Protein AF-A0A1Y6LPF3-F1 (afdb_monomer_lite)

Organism: NCBI:txid1276529

Structure (mmCIF, N/CA/C/O backbone):
data_AF-A0A1Y6LPF3-F1
#
_entry.id   AF-A0A1Y6LPF3-F1
#
loop_
_atom_site.group_PDB
_atom_site.id
_atom_site.type_symbol
_atom_site.label_atom_id
_atom_site.label_alt_id
_atom_site.label_comp_id
_atom_site.label_asym_id
_atom_site.label_entity_id
_atom_site.label_seq_id
_atom_site.pdbx_PDB_ins_code
_atom_site.Cartn_x
_atom_site.Cartn_y
_atom_site.Cartn_z
_atom_site.occupancy
_atom_site.B_iso_or_equiv
_atom_site.auth_seq_id
_atom_site.auth_comp_id
_atom_site.auth_asym_id
_atom_site.auth_atom_id
_atom_site.pdbx_PDB_model_num
ATOM 1 N N . MET A 1 1 ? 5.116 30.086 17.317 1.00 32.19 1 MET A N 1
ATOM 2 C CA . MET A 1 1 ? 4.075 30.090 16.264 1.00 32.19 1 MET A CA 1
ATOM 3 C C . MET A 1 1 ? 4.378 28.975 15.273 1.00 32.19 1 MET A C 1
ATOM 5 O O . MET A 1 1 ? 5.242 29.130 14.421 1.00 32.19 1 MET A O 1
ATOM 9 N N . THR A 1 2 ? 3.739 27.818 15.424 1.00 36.41 2 THR A N 1
ATOM 10 C CA . THR A 1 2 ? 3.868 26.682 14.504 1.00 36.41 2 THR A CA 1
ATOM 11 C C . THR A 1 2 ? 2.897 26.881 13.346 1.00 36.41 2 THR A C 1
ATOM 13 O O . THR A 1 2 ? 1.698 26.653 13.468 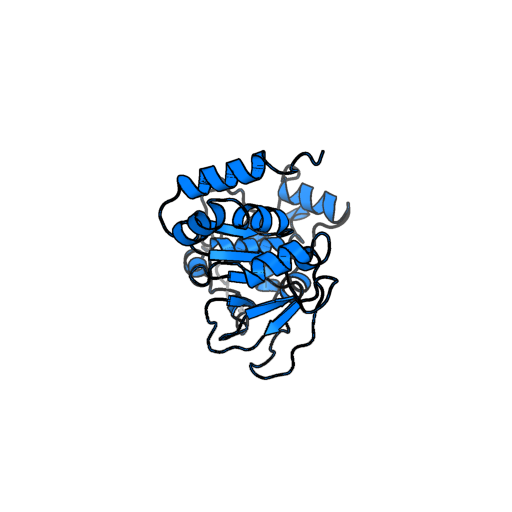1.00 36.41 2 THR A O 1
ATOM 16 N N . ARG A 1 3 ? 3.404 27.352 12.204 1.00 37.81 3 ARG A N 1
ATOM 17 C CA . ARG A 1 3 ? 2.659 27.312 10.941 1.00 37.81 3 ARG A CA 1
ATOM 18 C C . ARG A 1 3 ? 2.327 25.835 10.685 1.00 37.81 3 ARG A C 1
ATOM 20 O O . ARG A 1 3 ? 3.247 25.039 10.502 1.00 37.81 3 ARG A O 1
ATOM 27 N N . SER A 1 4 ? 1.047 25.460 10.770 1.00 41.44 4 SER A N 1
ATOM 28 C CA . SER A 1 4 ? 0.582 24.107 10.442 1.00 41.44 4 SER A CA 1
ATOM 29 C C . SER A 1 4 ? 1.139 23.741 9.068 1.00 41.44 4 SER A C 1
ATOM 31 O O . SER A 1 4 ? 0.906 24.459 8.097 1.00 41.44 4 SER A O 1
ATOM 33 N N . LYS A 1 5 ? 1.963 22.693 8.993 1.00 51.28 5 LYS A N 1
ATOM 34 C CA . LYS A 1 5 ? 2.766 22.395 7.799 1.00 51.28 5 LYS A CA 1
ATOM 35 C C . LYS A 1 5 ? 1.944 21.889 6.598 1.00 51.28 5 LYS A C 1
ATOM 37 O O . LYS A 1 5 ? 2.539 21.668 5.554 1.00 51.28 5 LYS A O 1
ATOM 42 N N . HIS A 1 6 ? 0.619 21.707 6.697 1.00 61.75 6 HIS A N 1
ATOM 43 C CA . HIS A 1 6 ? -0.133 20.972 5.660 1.00 61.75 6 HIS A CA 1
ATOM 44 C C . HIS A 1 6 ? -1.580 21.450 5.348 1.00 61.75 6 HIS A C 1
ATOM 46 O O . HIS A 1 6 ? -2.423 20.607 5.041 1.00 61.75 6 HIS A O 1
ATOM 52 N N . PRO A 1 7 ? -1.933 22.756 5.363 1.00 67.50 7 PRO A N 1
ATOM 53 C CA . PRO A 1 7 ? -3.311 23.195 5.091 1.00 67.50 7 PRO A CA 1
ATOM 54 C C . PRO A 1 7 ? -3.807 22.835 3.680 1.00 67.50 7 PRO A C 1
ATOM 56 O O . PRO A 1 7 ? -4.978 22.516 3.517 1.00 67.50 7 PRO A O 1
ATOM 59 N N . ILE A 1 8 ? -2.918 22.825 2.679 1.00 80.38 8 ILE A N 1
ATOM 60 C CA . ILE A 1 8 ? -3.261 22.497 1.282 1.00 80.38 8 ILE A CA 1
ATOM 61 C C . ILE A 1 8 ? -3.557 21.000 1.106 1.00 80.38 8 ILE A C 1
ATOM 63 O O . ILE A 1 8 ? -4.425 20.612 0.333 1.00 80.38 8 ILE A O 1
ATOM 67 N N . LEU A 1 9 ? -2.843 20.135 1.828 1.00 82.56 9 LEU A N 1
ATOM 68 C CA . LEU A 1 9 ? -3.030 18.688 1.706 1.00 82.56 9 LEU A CA 1
ATOM 69 C C . LEU A 1 9 ? -4.289 18.229 2.438 1.00 82.56 9 LEU A C 1
ATOM 71 O O . LEU A 1 9 ? -5.039 17.411 1.910 1.00 82.56 9 LEU A O 1
ATOM 75 N N . LEU A 1 10 ? -4.566 18.805 3.609 1.00 87.38 10 LEU A N 1
ATOM 76 C CA . LEU A 1 10 ? -5.828 18.571 4.307 1.00 87.38 10 LEU A CA 1
ATOM 77 C C . LEU A 1 10 ? -7.020 19.077 3.492 1.00 87.38 10 LEU A C 1
ATOM 79 O O . LEU A 1 10 ? -8.018 18.368 3.389 1.00 87.38 10 LEU A O 1
ATOM 83 N N . SER A 1 11 ? -6.919 20.256 2.866 1.00 88.75 11 SER A N 1
ATOM 84 C CA . SER A 1 11 ? -8.001 20.753 2.014 1.00 88.75 11 SER A CA 1
ATOM 85 C C . SER A 1 11 ? -8.230 19.858 0.795 1.00 88.75 11 SER A C 1
ATOM 87 O O . SER A 1 11 ? -9.384 19.610 0.446 1.00 88.75 11 SER A O 1
ATOM 89 N N . LEU A 1 12 ? -7.168 19.313 0.190 1.00 93.44 12 LEU A N 1
ATOM 90 C CA . LEU A 1 12 ? -7.283 18.368 -0.920 1.00 93.44 12 LEU A CA 1
ATOM 91 C C . LEU A 1 12 ? -7.996 17.075 -0.503 1.00 93.44 12 LEU A C 1
ATOM 93 O O . LEU A 1 12 ? -8.973 16.698 -1.149 1.00 93.44 12 LEU A O 1
ATOM 97 N N . TYR A 1 13 ? -7.564 16.430 0.587 1.00 94.56 13 TYR A N 1
ATOM 98 C CA . TYR A 1 13 ? -8.232 15.228 1.099 1.00 94.56 13 TYR A CA 1
ATOM 99 C C . TYR A 1 13 ? -9.703 15.497 1.413 1.00 94.56 13 TYR A C 1
ATOM 101 O O . TYR A 1 13 ? -10.566 14.755 0.950 1.00 94.56 13 TYR A O 1
ATOM 109 N N . SER A 1 14 ? -10.005 16.579 2.133 1.00 92.44 14 SER A N 1
ATOM 110 C CA . SER A 1 14 ? -11.385 16.939 2.465 1.00 92.44 14 SER A CA 1
ATOM 111 C C . SER A 1 14 ? -12.234 17.178 1.219 1.00 92.44 14 SER A C 1
ATOM 113 O O . SER A 1 14 ? -13.370 16.713 1.169 1.00 92.44 14 SER A O 1
ATOM 115 N N . THR A 1 15 ? -11.692 17.846 0.197 1.00 95.06 15 THR A N 1
ATOM 116 C CA . THR A 1 15 ? -12.406 18.107 -1.065 1.00 95.06 15 THR A CA 1
ATOM 117 C C . THR A 1 15 ? -12.722 16.805 -1.797 1.00 95.06 15 THR A C 1
ATOM 119 O O . THR A 1 15 ? -13.878 16.563 -2.143 1.00 95.06 15 THR A O 1
ATOM 122 N N . LEU A 1 16 ? -11.718 15.944 -1.989 1.00 96.50 16 LEU A N 1
ATOM 123 C CA . LEU A 1 16 ? -11.878 14.678 -2.707 1.00 96.50 16 LEU A CA 1
ATOM 124 C C . LEU A 1 16 ? -12.822 13.720 -1.975 1.00 96.50 16 LEU A C 1
ATOM 126 O O . LEU A 1 16 ? -13.706 13.142 -2.599 1.00 96.50 16 LEU A O 1
ATOM 130 N N . LEU A 1 17 ? -12.673 13.582 -0.654 1.00 97.38 17 LEU A N 1
ATOM 131 C CA . LEU A 1 17 ? -13.536 12.714 0.148 1.00 97.38 17 LEU A CA 1
ATOM 132 C C . LEU A 1 17 ? -14.979 13.228 0.149 1.00 97.38 17 LEU A C 1
ATOM 134 O O . LEU A 1 17 ? -15.904 12.451 -0.059 1.00 97.38 17 LEU A O 1
ATOM 138 N N . THR A 1 18 ? -15.190 14.535 0.323 1.00 96.62 18 THR A N 1
ATOM 139 C CA . THR A 1 18 ? -16.545 15.113 0.341 1.00 96.62 18 THR A CA 1
ATOM 140 C C . THR A 1 18 ? -17.283 14.868 -0.976 1.00 96.62 18 THR A C 1
ATOM 142 O O . THR A 1 18 ? -18.460 14.514 -0.951 1.00 96.62 18 THR A O 1
ATOM 145 N N . ALA A 1 19 ? -16.589 15.017 -2.109 1.00 97.31 19 ALA A N 1
ATOM 146 C CA . ALA A 1 19 ? -17.162 14.846 -3.442 1.00 97.31 19 ALA A CA 1
ATOM 147 C C . ALA A 1 19 ? -17.377 13.379 -3.854 1.00 97.31 19 ALA A C 1
ATOM 149 O O . ALA A 1 19 ? -18.109 13.119 -4.805 1.00 97.31 19 ALA A O 1
ATOM 150 N N . ALA A 1 20 ? -16.730 12.427 -3.182 1.00 97.88 20 ALA A N 1
ATOM 151 C CA . ALA A 1 20 ? -16.797 11.024 -3.558 1.00 97.88 20 ALA A CA 1
ATOM 152 C C . ALA A 1 20 ? -18.115 10.357 -3.152 1.00 97.88 20 ALA A C 1
ATOM 154 O O . ALA A 1 20 ? -18.739 10.710 -2.146 1.00 97.88 20 ALA A O 1
ATOM 155 N N . GLU A 1 21 ? -18.492 9.320 -3.892 1.00 98.38 21 GLU A N 1
ATOM 156 C CA . GLU A 1 21 ? -19.575 8.423 -3.495 1.00 98.38 21 GLU A CA 1
ATOM 157 C C . GLU A 1 21 ? -19.192 7.623 -2.237 1.00 98.38 21 GLU A C 1
ATOM 159 O O . GLU A 1 21 ? -17.995 7.416 -1.979 1.00 98.38 21 GLU A O 1
ATOM 164 N N . PRO A 1 22 ? -20.170 7.162 -1.436 1.00 98.25 22 PRO A N 1
ATOM 165 C CA . PRO A 1 22 ? -19.895 6.338 -0.265 1.00 98.25 22 PRO A CA 1
ATOM 166 C C . PRO A 1 22 ? -19.029 5.121 -0.606 1.00 98.25 22 PRO A C 1
ATOM 168 O O . PRO A 1 22 ? -19.283 4.430 -1.589 1.00 98.25 22 PRO A O 1
ATOM 171 N N . GLN A 1 23 ? -18.007 4.871 0.217 1.00 97.44 23 GLN A N 1
ATOM 172 C CA . GLN A 1 23 ? -17.111 3.711 0.117 1.00 97.44 23 GLN A CA 1
ATOM 173 C C . GLN A 1 23 ? -16.547 3.462 -1.297 1.00 97.44 23 GLN A C 1
ATOM 175 O O . GLN A 1 23 ? -16.404 2.317 -1.722 1.00 97.44 23 GLN A O 1
ATOM 180 N N . SER A 1 24 ? -16.224 4.526 -2.037 1.00 97.88 24 SER A N 1
ATOM 181 C CA . SER A 1 24 ? -15.758 4.432 -3.429 1.00 97.88 24 SER A CA 1
ATOM 182 C C . SER A 1 24 ? -14.251 4.642 -3.592 1.00 97.88 24 SER A C 1
ATOM 184 O O . SER A 1 24 ? -13.654 4.145 -4.548 1.00 97.88 24 SER A O 1
ATOM 186 N N . LEU A 1 25 ? -13.604 5.352 -2.663 1.00 98.12 25 LEU A N 1
ATOM 187 C CA . LEU A 1 25 ? -12.202 5.735 -2.811 1.00 98.12 25 LEU A CA 1
ATOM 188 C C . LEU A 1 25 ? -11.252 4.682 -2.248 1.00 98.12 25 LEU A C 1
ATOM 190 O O . LEU A 1 25 ? -11.338 4.304 -1.084 1.00 98.12 25 LEU A O 1
ATOM 194 N N . THR A 1 26 ? -10.279 4.264 -3.053 1.00 98.38 26 THR A N 1
ATOM 195 C CA . THR A 1 26 ? -9.104 3.537 -2.558 1.00 98.38 26 THR A CA 1
ATOM 196 C C . THR A 1 26 ? -7.984 4.532 -2.293 1.00 98.38 26 THR A C 1
ATOM 198 O O . THR A 1 26 ? -7.580 5.260 -3.198 1.00 98.38 26 THR A O 1
ATOM 201 N N . ILE A 1 27 ? -7.460 4.546 -1.068 1.00 98.56 27 ILE A N 1
ATOM 202 C CA . ILE A 1 27 ? -6.251 5.306 -0.735 1.00 98.56 27 ILE A CA 1
ATOM 203 C C . ILE A 1 27 ? -5.057 4.364 -0.859 1.00 98.56 27 ILE A C 1
ATOM 205 O O . ILE A 1 27 ? -5.049 3.300 -0.246 1.00 98.56 27 ILE A O 1
ATOM 209 N N . ILE A 1 28 ? -4.047 4.758 -1.634 1.00 98.75 28 ILE A N 1
ATOM 210 C CA . ILE A 1 28 ? -2.786 4.024 -1.775 1.00 98.75 28 ILE A CA 1
ATOM 211 C C . ILE A 1 28 ? -1.674 4.913 -1.213 1.00 98.75 28 ILE A C 1
ATOM 213 O O . ILE A 1 28 ? -1.368 5.957 -1.785 1.00 98.75 28 ILE A O 1
ATOM 217 N N . SER A 1 29 ? -1.094 4.522 -0.080 1.00 98.19 29 SER A N 1
ATOM 218 C CA . SER A 1 29 ? 0.021 5.225 0.555 1.00 98.19 29 SER A CA 1
ATOM 219 C C . SER A 1 29 ? 1.324 4.494 0.267 1.00 98.19 29 SER A C 1
ATOM 221 O O . SER A 1 29 ? 1.535 3.392 0.761 1.00 98.19 29 SER A O 1
ATOM 223 N N . ILE A 1 30 ? 2.201 5.128 -0.506 1.00 98.38 30 ILE A N 1
ATOM 224 C CA . ILE A 1 30 ? 3.545 4.632 -0.851 1.00 98.38 30 ILE A CA 1
ATOM 225 C C . ILE A 1 30 ? 4.652 5.433 -0.144 1.00 98.38 30 ILE A C 1
ATOM 227 O O . ILE A 1 30 ? 5.750 5.617 -0.647 1.00 98.38 30 ILE A O 1
ATOM 231 N N . GLY A 1 31 ? 4.324 6.009 1.009 1.00 96.69 31 GLY A N 1
ATOM 232 C CA . GLY A 1 31 ? 5.208 6.885 1.767 1.00 96.69 31 GLY A CA 1
ATOM 233 C C . GLY A 1 31 ? 4.737 7.041 3.208 1.00 96.69 31 GLY A C 1
ATOM 234 O O . GLY A 1 31 ? 3.809 6.356 3.651 1.00 96.69 31 GLY A O 1
ATOM 235 N N . PHE A 1 32 ? 5.345 7.985 3.927 1.00 97.56 32 PHE A N 1
ATOM 236 C CA . PHE A 1 32 ? 5.018 8.264 5.326 1.00 97.56 32 PHE A CA 1
ATOM 237 C C . PHE A 1 32 ? 3.533 8.580 5.544 1.00 97.56 32 PHE A C 1
ATOM 239 O O . PHE A 1 32 ? 2.905 9.342 4.804 1.00 97.56 32 PHE A O 1
ATOM 246 N N . LEU A 1 33 ? 2.989 8.071 6.649 1.00 97.06 33 LEU A N 1
ATOM 247 C CA . LEU A 1 33 ? 1.571 8.189 6.993 1.00 97.06 33 LEU A CA 1
ATOM 248 C C . LEU A 1 33 ? 1.189 9.520 7.668 1.00 97.06 33 LEU A C 1
ATOM 250 O O . LEU A 1 33 ? 0.042 9.698 8.079 1.00 97.06 33 LEU A O 1
ATOM 254 N N . THR A 1 34 ? 2.109 10.487 7.757 1.00 95.38 34 THR A N 1
ATOM 255 C CA . THR A 1 34 ? 1.903 11.782 8.434 1.00 95.38 34 THR A CA 1
ATOM 256 C C . THR A 1 34 ? 0.689 12.545 7.903 1.00 95.38 34 THR A C 1
ATOM 258 O O . THR A 1 34 ? -0.080 13.102 8.686 1.00 95.38 34 THR A O 1
ATOM 261 N N . ASN A 1 35 ? 0.463 12.533 6.586 1.00 94.31 35 ASN A N 1
ATOM 262 C CA . ASN A 1 35 ? -0.685 13.219 5.986 1.00 94.31 35 ASN A CA 1
ATOM 263 C C . ASN A 1 35 ? -2.016 12.551 6.351 1.00 94.31 35 ASN A C 1
ATOM 265 O O . ASN A 1 35 ? -2.985 13.247 6.650 1.00 94.31 35 ASN A O 1
ATOM 269 N N . LEU A 1 36 ? -2.063 11.216 6.371 1.00 96.50 36 LEU A N 1
ATOM 270 C CA . LEU A 1 36 ? -3.263 10.487 6.777 1.00 96.50 36 LEU A CA 1
ATOM 271 C C . LEU A 1 36 ? -3.524 10.648 8.279 1.00 96.50 36 LEU A C 1
ATOM 273 O O . LEU A 1 36 ? -4.675 10.794 8.683 1.00 96.50 36 LEU A O 1
ATOM 277 N N . ALA A 1 37 ? -2.479 10.682 9.111 1.00 96.38 37 ALA A N 1
ATOM 278 C CA . ALA A 1 37 ? -2.625 10.921 10.545 1.00 96.38 37 ALA A CA 1
ATOM 279 C C . ALA A 1 37 ? -3.172 12.331 10.821 1.00 96.38 37 ALA A C 1
ATOM 281 O O . ALA A 1 37 ? -4.077 12.502 11.642 1.00 96.38 37 ALA A O 1
ATOM 282 N N . ALA A 1 38 ? -2.679 13.336 10.089 1.00 94.62 38 ALA A N 1
ATOM 283 C CA . ALA A 1 38 ? -3.207 14.695 10.148 1.00 94.62 38 ALA A CA 1
ATOM 284 C C . ALA A 1 38 ? -4.664 14.769 9.662 1.00 94.62 38 ALA A C 1
ATOM 286 O O . ALA A 1 38 ? -5.466 15.470 10.277 1.00 94.62 38 ALA A O 1
ATOM 287 N N . LEU A 1 39 ? -5.019 14.028 8.603 1.00 95.44 39 LEU A N 1
ATOM 288 C CA . LEU A 1 39 ? -6.396 13.917 8.124 1.00 95.44 39 LEU A CA 1
ATOM 289 C C . LEU A 1 39 ? -7.301 13.335 9.208 1.00 95.44 39 LEU A C 1
ATOM 291 O O . LEU A 1 39 ? -8.272 13.989 9.571 1.00 95.44 39 LEU A O 1
ATOM 295 N N . LEU A 1 40 ? -6.978 12.167 9.770 1.00 95.44 40 LEU A N 1
ATOM 296 C CA . LEU A 1 40 ? -7.796 11.548 10.821 1.00 95.44 40 LEU A CA 1
ATOM 297 C C . LEU A 1 40 ? -7.947 12.434 12.062 1.00 95.44 40 LEU A C 1
ATOM 299 O O . LEU A 1 40 ? -8.982 12.388 12.715 1.00 95.44 40 LEU A O 1
ATOM 303 N N . SER A 1 41 ? -6.936 13.250 12.369 1.00 92.75 41 SER A N 1
ATOM 304 C CA . SER A 1 41 ? -6.967 14.186 13.501 1.00 92.75 41 SER A CA 1
ATOM 305 C C . SER A 1 41 ? -7.766 15.465 13.217 1.00 92.75 41 SER A C 1
ATOM 307 O O . SER A 1 41 ? -7.955 16.283 14.116 1.00 92.75 41 SER A O 1
ATOM 309 N N . SER A 1 42 ? -8.197 15.686 11.972 1.00 93.00 42 SER A N 1
ATOM 310 C CA . SER A 1 42 ? -9.009 16.848 11.606 1.00 93.00 42 SER A CA 1
ATOM 311 C C . SER A 1 42 ? -10.480 16.653 12.008 1.00 93.00 42 SER A C 1
ATOM 313 O O . SER A 1 42 ? -10.941 15.512 12.057 1.00 93.00 42 SER A O 1
ATOM 315 N N . PRO A 1 43 ? -11.249 17.736 12.252 1.00 93.06 43 PRO A N 1
ATOM 316 C CA . PRO A 1 43 ? -12.605 17.642 12.805 1.00 93.06 43 PRO A CA 1
ATOM 317 C C . PRO A 1 43 ? -13.576 16.713 12.062 1.00 93.06 43 PRO A C 1
ATOM 319 O O . PRO A 1 43 ? -14.417 16.100 12.704 1.00 93.06 43 PRO A O 1
ATOM 322 N N . SER A 1 44 ? -13.470 16.598 10.734 1.00 93.62 44 SER A N 1
ATOM 323 C CA . SER A 1 44 ? -14.333 15.736 9.909 1.00 93.62 44 SER A CA 1
ATOM 324 C C . SER A 1 44 ? -13.603 14.540 9.297 1.00 93.62 44 SER A C 1
ATOM 326 O O . SER A 1 44 ? -14.209 13.749 8.575 1.00 93.62 44 SER A O 1
ATOM 328 N N . GLY A 1 45 ? -12.297 14.401 9.530 1.00 95.56 45 GLY A N 1
ATOM 329 C CA . GLY A 1 45 ? -11.476 13.446 8.792 1.00 95.56 45 GLY A CA 1
ATOM 330 C C . GLY A 1 45 ? -11.844 11.995 9.066 1.00 95.56 45 GLY A C 1
ATOM 331 O O . GLY A 1 45 ? -11.914 11.205 8.128 1.00 95.56 45 GLY A O 1
ATOM 332 N N . LEU A 1 46 ? -12.131 11.652 10.325 1.00 96.81 46 LEU A N 1
ATOM 333 C CA . LEU A 1 46 ? -12.557 10.301 10.691 1.00 96.81 46 LEU A CA 1
ATOM 334 C C . LEU A 1 46 ? -13.883 9.922 10.015 1.00 96.81 46 LEU A C 1
ATOM 336 O O . LEU A 1 46 ? -13.986 8.838 9.439 1.00 96.81 46 LEU A O 1
ATOM 340 N N . ASP A 1 47 ? -14.866 10.823 10.027 1.00 97.75 47 ASP A N 1
ATOM 341 C CA . ASP A 1 47 ? -16.184 10.597 9.423 1.00 97.75 47 ASP A CA 1
ATOM 342 C C . ASP A 1 47 ? -16.095 10.498 7.897 1.00 97.75 47 ASP A C 1
ATOM 344 O O . ASP A 1 47 ? -16.706 9.619 7.280 1.00 97.75 47 ASP A O 1
ATOM 348 N N . LEU A 1 48 ? -15.285 11.359 7.275 1.00 98.00 48 LEU A N 1
ATOM 349 C CA . LEU A 1 48 ? -15.026 11.320 5.838 1.00 98.00 48 LEU A CA 1
ATOM 350 C C . LEU A 1 48 ? -14.330 10.019 5.431 1.00 98.00 48 LEU A C 1
ATOM 352 O O . LEU A 1 48 ? -14.772 9.371 4.488 1.00 98.00 48 LEU A O 1
ATOM 356 N N . VAL A 1 49 ? -13.287 9.593 6.148 1.00 98.38 49 VAL A N 1
ATOM 357 C CA . VAL A 1 49 ? -12.619 8.313 5.863 1.00 98.38 49 VAL A CA 1
ATOM 358 C C . VAL A 1 49 ? -13.601 7.156 6.023 1.00 98.38 49 VAL A C 1
ATOM 360 O O . VAL A 1 49 ? -13.733 6.343 5.112 1.00 98.38 49 VAL A O 1
ATOM 363 N N . THR A 1 50 ? -14.344 7.120 7.129 1.00 98.44 50 THR A N 1
ATOM 364 C CA . THR A 1 50 ? -15.310 6.051 7.426 1.00 98.44 50 THR A CA 1
ATOM 365 C C . THR A 1 50 ? -16.396 5.929 6.357 1.00 98.44 50 THR A C 1
ATOM 367 O O . THR A 1 50 ? -16.788 4.819 6.006 1.00 98.44 50 THR A O 1
ATOM 370 N N . SER A 1 51 ? -16.893 7.055 5.838 1.00 98.19 51 SER A N 1
ATOM 371 C CA . SER A 1 51 ? -18.013 7.066 4.889 1.00 98.19 51 SER A CA 1
ATOM 372 C C . SER A 1 51 ? -17.593 6.947 3.424 1.00 98.19 51 SER A C 1
ATOM 374 O O . SER A 1 51 ? -18.373 6.447 2.615 1.00 98.19 51 SER A O 1
ATOM 376 N N . LYS A 1 52 ? -16.390 7.396 3.051 1.00 98.62 52 LYS A N 1
ATOM 377 C CA . LYS A 1 52 ? -15.991 7.573 1.641 1.00 98.62 52 LYS A CA 1
ATOM 378 C C . LYS A 1 52 ? -14.917 6.600 1.175 1.00 98.62 52 LYS A C 1
ATOM 380 O O . LYS A 1 52 ? -14.832 6.323 -0.022 1.00 98.62 52 LYS A O 1
ATOM 385 N N . VAL A 1 53 ? -14.099 6.078 2.087 1.00 98.69 53 VAL A N 1
ATOM 386 C CA . VAL A 1 53 ? -12.967 5.216 1.736 1.00 98.69 53 VAL A CA 1
ATOM 387 C C . VAL A 1 53 ? -13.410 3.758 1.706 1.00 98.69 53 VAL A C 1
ATOM 389 O O . VAL A 1 53 ? -13.942 3.230 2.676 1.00 98.69 53 VAL A O 1
ATOM 392 N N . ALA A 1 54 ? -13.168 3.107 0.572 1.00 98.44 54 ALA A N 1
ATOM 393 C CA . ALA A 1 54 ? -13.398 1.686 0.357 1.00 98.44 54 ALA A CA 1
ATOM 394 C C . ALA A 1 54 ? -12.333 0.831 1.053 1.00 98.44 54 ALA A C 1
ATOM 396 O O . ALA A 1 54 ? -12.649 -0.178 1.675 1.00 98.44 54 ALA A O 1
ATOM 397 N N . LYS A 1 55 ? -11.059 1.220 0.916 1.00 98.62 55 LYS A N 1
ATOM 398 C CA . LYS A 1 55 ? -9.902 0.533 1.503 1.00 98.62 55 LYS A CA 1
ATOM 399 C C . LYS A 1 55 ? -8.676 1.445 1.542 1.00 98.62 55 LYS A C 1
ATOM 401 O O . LYS A 1 55 ? -8.541 2.359 0.721 1.00 98.62 55 LYS A O 1
ATOM 406 N N . LEU A 1 56 ? -7.764 1.145 2.458 1.00 98.88 56 LEU A N 1
ATOM 407 C CA . LEU A 1 56 ? -6.416 1.700 2.500 1.00 98.88 56 LEU A CA 1
ATOM 408 C C . LEU A 1 56 ? -5.409 0.619 2.096 1.00 98.88 56 LEU A C 1
ATOM 410 O O . LEU A 1 56 ? -5.449 -0.497 2.605 1.00 98.88 56 LEU A O 1
ATOM 414 N N . VAL A 1 57 ? -4.487 0.957 1.206 1.00 98.88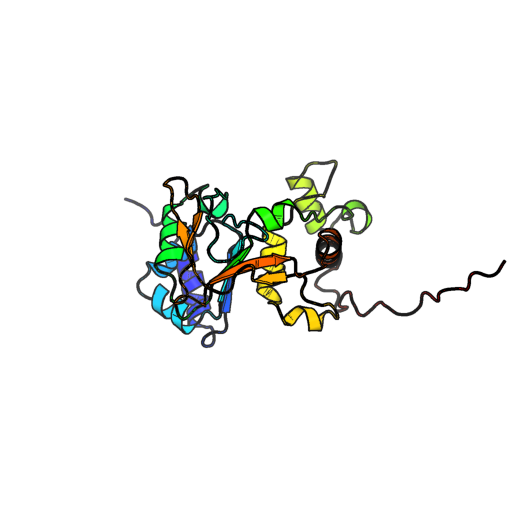 57 VAL A N 1
ATOM 415 C CA . VAL A 1 57 ? -3.359 0.105 0.826 1.00 98.88 57 VAL A CA 1
ATOM 416 C C . VAL A 1 57 ? -2.069 0.838 1.165 1.00 98.88 57 VAL A C 1
ATOM 418 O O . VAL A 1 57 ? -1.908 1.994 0.783 1.00 98.88 57 VAL A O 1
ATOM 421 N N . VAL A 1 58 ? -1.169 0.197 1.904 1.00 98.88 58 VAL A N 1
ATOM 422 C CA . VAL A 1 58 ? 0.042 0.831 2.440 1.00 98.88 58 VAL A CA 1
ATOM 423 C C . VAL A 1 58 ? 1.273 0.050 2.011 1.00 98.88 58 VAL A C 1
ATOM 425 O O . VAL A 1 58 ? 1.370 -1.135 2.313 1.00 98.88 58 VAL A O 1
ATOM 428 N N . MET A 1 59 ? 2.232 0.714 1.369 1.00 98.75 59 MET A N 1
ATOM 429 C CA . MET A 1 59 ? 3.600 0.214 1.304 1.00 98.75 59 MET A CA 1
ATOM 430 C C . MET A 1 59 ? 4.227 0.469 2.668 1.00 98.75 59 MET A C 1
ATOM 432 O O . MET A 1 59 ? 4.433 1.625 3.053 1.00 98.75 59 MET A O 1
ATOM 436 N N . GLY A 1 60 ? 4.480 -0.595 3.420 1.00 98.25 60 GLY A N 1
ATOM 437 C CA . GLY A 1 60 ? 5.188 -0.475 4.679 1.00 98.25 60 GLY A CA 1
ATOM 438 C C . GLY A 1 60 ? 4.955 -1.603 5.668 1.00 98.25 60 GLY A C 1
ATOM 439 O O . GLY A 1 60 ? 4.070 -2.457 5.527 1.00 98.25 60 GLY A O 1
ATOM 440 N N . GLY A 1 61 ? 5.781 -1.561 6.706 1.00 98.25 61 GLY A N 1
ATOM 441 C CA . GLY A 1 61 ? 5.920 -2.627 7.686 1.00 98.25 61 GLY A CA 1
ATOM 442 C C . GLY A 1 61 ? 6.746 -3.808 7.171 1.00 98.25 61 GLY A C 1
ATOM 443 O O . GLY A 1 61 ? 7.084 -3.914 5.992 1.00 98.25 61 GLY A O 1
ATOM 444 N N . ARG A 1 62 ? 7.091 -4.698 8.094 1.00 98.06 62 ARG A N 1
ATOM 445 C CA . ARG A 1 62 ? 7.763 -5.972 7.853 1.00 98.06 62 ARG A CA 1
ATOM 446 C C . ARG A 1 62 ? 6.856 -7.105 8.275 1.00 98.06 62 ARG A C 1
ATOM 448 O O . ARG A 1 62 ? 6.390 -7.097 9.419 1.00 98.06 62 ARG A O 1
ATOM 455 N N . TYR A 1 63 ? 6.670 -8.069 7.386 1.00 97.38 63 TYR A N 1
ATOM 456 C CA . TYR A 1 63 ? 5.976 -9.323 7.652 1.00 97.38 63 TYR A CA 1
ATOM 457 C C . TYR A 1 63 ? 6.878 -10.514 7.379 1.00 97.38 63 TYR A C 1
ATOM 459 O O . TYR A 1 63 ? 7.899 -10.399 6.712 1.00 97.38 63 TYR A O 1
ATOM 467 N N . GLN A 1 64 ? 6.577 -11.638 8.023 1.00 93.94 64 GLN A N 1
ATOM 468 C CA . GLN A 1 64 ? 7.405 -12.837 7.967 1.00 93.94 64 GLN A CA 1
ATOM 469 C C . GLN A 1 64 ? 6.797 -13.802 6.945 1.00 93.94 64 GLN A C 1
ATOM 471 O O . GLN A 1 64 ? 5.776 -14.419 7.262 1.00 93.94 64 GLN A O 1
ATOM 476 N N . PRO A 1 65 ? 7.379 -13.941 5.736 1.00 87.38 65 PRO A N 1
ATOM 477 C CA . PRO A 1 65 ? 6.792 -14.768 4.692 1.00 87.38 65 PRO A CA 1
ATOM 478 C C . PRO A 1 65 ? 6.645 -16.214 5.154 1.00 87.38 65 PRO A C 1
ATOM 480 O O . PRO A 1 65 ? 7.598 -16.814 5.655 1.00 87.38 65 PRO A O 1
ATOM 483 N N . GLY A 1 66 ? 5.453 -16.781 4.981 1.00 84.81 66 GLY A N 1
ATOM 484 C CA . GLY A 1 66 ? 5.185 -18.176 5.335 1.00 84.81 66 GLY A CA 1
ATOM 485 C C . GLY A 1 66 ? 5.095 -18.457 6.838 1.00 84.81 66 GLY A C 1
ATOM 486 O O . GLY A 1 66 ? 4.971 -19.627 7.217 1.00 84.81 66 GLY A O 1
ATOM 487 N N . ARG A 1 67 ? 5.118 -17.425 7.696 1.00 92.19 67 ARG A N 1
ATOM 488 C CA . ARG A 1 67 ? 4.776 -17.562 9.118 1.00 92.19 67 ARG A CA 1
ATOM 489 C C . ARG A 1 67 ? 3.379 -18.168 9.242 1.00 92.19 67 ARG A C 1
ATOM 491 O O . ARG A 1 67 ? 2.444 -17.723 8.575 1.00 92.19 67 ARG A O 1
ATOM 498 N N . LYS A 1 68 ? 3.199 -19.142 10.137 1.00 89.38 68 LYS A N 1
ATOM 499 C CA . LYS A 1 68 ? 1.867 -19.665 10.447 1.00 89.38 68 LYS A CA 1
ATOM 500 C C . LYS A 1 68 ? 1.236 -18.854 11.569 1.00 89.38 68 LYS A C 1
ATOM 502 O O . LYS A 1 68 ? 1.893 -18.398 12.500 1.00 89.38 68 LYS A O 1
ATOM 507 N N . GLN A 1 69 ? -0.076 -18.683 11.478 1.00 89.56 69 GLN A N 1
ATOM 508 C CA . GLN A 1 69 ? -0.864 -18.067 12.537 1.00 89.56 69 GLN A CA 1
ATOM 509 C C . GLN A 1 69 ? -0.633 -18.822 13.863 1.00 89.56 69 GLN A C 1
ATOM 511 O O . GLN A 1 69 ? -0.725 -20.049 13.897 1.00 89.56 69 GLN A O 1
ATOM 516 N N . GLY A 1 70 ? -0.330 -18.099 14.939 1.00 87.12 70 GLY A N 1
ATOM 517 C CA . GLY A 1 70 ? 0.059 -18.635 16.245 1.00 87.12 70 GLY A CA 1
ATOM 518 C C . GLY A 1 70 ? 1.571 -18.732 16.482 1.00 87.12 70 GLY A C 1
ATOM 519 O O . GLY A 1 70 ? 1.979 -18.800 17.641 1.00 87.12 70 GLY A O 1
ATOM 520 N N . ASP A 1 71 ? 2.405 -18.687 15.437 1.00 92.06 71 ASP A N 1
ATOM 521 C CA . ASP A 1 71 ? 3.865 -18.692 15.600 1.00 92.06 71 ASP A CA 1
ATOM 522 C C . ASP A 1 71 ? 4.345 -17.375 16.238 1.00 92.06 71 ASP A C 1
ATOM 524 O O . ASP A 1 71 ? 3.724 -16.329 16.034 1.00 92.06 71 ASP A O 1
ATOM 528 N N . PRO A 1 72 ? 5.463 -17.351 16.980 1.00 89.81 72 PRO A N 1
ATOM 529 C CA . PRO A 1 72 ? 6.062 -16.096 17.426 1.00 89.81 72 PRO A CA 1
ATOM 530 C C . PRO A 1 72 ? 6.294 -15.132 16.256 1.00 89.81 72 PRO A C 1
ATOM 532 O O . PRO A 1 72 ? 6.597 -15.557 15.142 1.00 89.81 72 PRO A O 1
ATOM 535 N N . TYR A 1 73 ? 6.129 -13.834 16.506 1.00 93.88 73 TYR A N 1
ATOM 536 C CA . TYR A 1 73 ? 6.380 -12.798 15.510 1.00 93.88 73 TYR A CA 1
ATOM 537 C C . TYR A 1 73 ? 7.572 -11.951 15.940 1.00 93.88 73 TYR A C 1
ATOM 539 O O . TYR A 1 73 ? 7.547 -11.354 17.017 1.00 93.88 73 TYR A O 1
ATOM 547 N N . GLU A 1 74 ? 8.583 -11.849 15.081 1.00 94.31 74 GLU A N 1
ATOM 548 C CA . GLU A 1 74 ? 9.741 -10.992 15.334 1.00 94.31 74 GLU A CA 1
ATOM 549 C C . GLU A 1 74 ? 9.471 -9.580 14.806 1.00 94.31 74 GLU A C 1
ATOM 551 O O . GLU A 1 74 ? 9.121 -9.426 13.630 1.00 94.31 74 GLU A O 1
ATOM 556 N N . PRO A 1 75 ? 9.634 -8.537 15.637 1.00 96.31 75 PRO A N 1
ATOM 557 C CA . PRO A 1 75 ? 9.480 -7.162 15.191 1.00 96.31 75 PRO A CA 1
ATOM 558 C C . PRO A 1 75 ? 10.444 -6.813 14.056 1.00 96.31 75 PRO A C 1
ATOM 560 O O . PRO A 1 75 ? 11.635 -7.117 14.121 1.00 96.31 75 PRO A O 1
ATOM 563 N N . GLY A 1 76 ? 9.955 -6.093 13.049 1.00 97.38 76 GLY A N 1
ATOM 564 C CA . GLY A 1 76 ? 10.767 -5.649 11.920 1.00 97.38 76 GLY A CA 1
ATOM 565 C C . GLY A 1 76 ? 10.648 -4.151 11.676 1.00 97.38 76 GLY A C 1
ATOM 566 O O . GLY A 1 76 ? 9.598 -3.554 11.896 1.00 97.38 76 GLY A O 1
ATOM 567 N N . TRP A 1 77 ? 11.744 -3.536 11.235 1.00 97.94 77 TRP A N 1
ATOM 568 C CA . TRP A 1 77 ? 11.785 -2.114 10.897 1.00 97.94 77 TRP A CA 1
ATOM 569 C C . TRP A 1 77 ? 11.624 -1.894 9.388 1.00 97.94 77 TRP A C 1
ATOM 571 O O . TRP A 1 77 ? 12.222 -2.603 8.575 1.00 97.94 77 TRP A O 1
ATOM 581 N N . GLU A 1 78 ? 10.837 -0.889 9.011 1.00 98.25 78 GLU A N 1
ATOM 582 C CA . GLU A 1 78 ? 10.614 -0.476 7.624 1.00 98.25 78 GLU A CA 1
ATOM 583 C C . GLU A 1 78 ? 10.617 1.062 7.530 1.00 98.25 78 GLU A C 1
ATOM 585 O O . GLU A 1 78 ? 10.235 1.761 8.475 1.00 98.25 78 GLU A O 1
ATOM 590 N N . PHE A 1 79 ? 11.106 1.588 6.405 1.00 98.12 79 PHE A N 1
ATOM 591 C CA . PHE A 1 79 ? 11.402 3.005 6.213 1.00 98.12 79 PHE A CA 1
ATOM 592 C C . PHE A 1 79 ? 10.162 3.906 6.285 1.00 98.12 79 PHE A C 1
ATOM 594 O O . PHE A 1 79 ? 10.185 4.887 7.025 1.00 98.12 79 PHE A O 1
ATOM 601 N N . ASN A 1 80 ? 9.068 3.588 5.593 1.00 98.38 80 ASN A N 1
ATOM 602 C CA . ASN A 1 80 ? 7.833 4.377 5.640 1.00 98.38 80 ASN A CA 1
ATOM 603 C C . ASN A 1 80 ? 7.177 4.358 7.027 1.00 98.38 80 ASN A C 1
ATOM 605 O O . ASN A 1 80 ? 6.499 5.317 7.406 1.00 98.38 80 ASN A O 1
ATOM 609 N N . PHE A 1 81 ? 7.400 3.300 7.804 1.00 98.38 81 PHE A N 1
ATOM 610 C CA . PHE A 1 81 ? 6.872 3.173 9.158 1.00 98.38 81 PHE A CA 1
ATOM 611 C C . PHE A 1 81 ? 7.694 3.925 10.204 1.00 98.38 81 PHE A C 1
ATOM 613 O O . PHE A 1 81 ? 7.105 4.550 11.087 1.00 98.38 81 PHE A O 1
ATOM 620 N N . GLY A 1 82 ? 9.024 3.867 10.122 1.00 96.62 82 GLY A N 1
ATOM 621 C CA . GLY A 1 82 ? 9.921 4.351 11.175 1.00 96.62 82 GLY A CA 1
ATOM 622 C C . GLY A 1 82 ? 10.881 5.475 10.788 1.00 96.62 82 GLY A C 1
ATOM 623 O O . GLY A 1 82 ? 11.476 6.088 11.669 1.00 96.62 82 GLY A O 1
ATOM 624 N N . GLY A 1 83 ? 11.052 5.760 9.497 1.00 95.19 83 GLY A N 1
ATOM 625 C CA . GLY A 1 83 ? 12.115 6.629 8.982 1.00 95.19 83 GLY A CA 1
ATOM 626 C C . GLY A 1 83 ? 11.932 8.122 9.256 1.00 95.19 83 GLY A C 1
ATOM 627 O O . GLY A 1 83 ? 12.926 8.835 9.369 1.00 95.19 83 GLY A O 1
ATOM 628 N N . GLN A 1 84 ? 10.690 8.601 9.384 1.00 92.50 84 GLN A N 1
ATOM 629 C CA . GLN A 1 84 ? 10.408 10.021 9.635 1.00 92.50 84 GLN A CA 1
ATOM 630 C C . GLN A 1 84 ? 9.530 10.255 10.868 1.00 92.50 84 GLN A C 1
ATOM 632 O O . GLN A 1 84 ? 9.896 11.045 11.735 1.00 92.50 84 GLN A O 1
ATOM 637 N N . ASP A 1 85 ? 8.360 9.617 10.937 1.00 92.19 85 ASP A N 1
ATOM 638 C CA . ASP A 1 85 ? 7.371 9.861 11.993 1.00 92.19 85 ASP A CA 1
ATOM 639 C C . ASP A 1 85 ? 6.652 8.559 12.369 1.00 92.19 85 ASP A C 1
ATOM 641 O O . ASP A 1 85 ? 5.552 8.261 11.895 1.00 92.19 85 ASP A O 1
ATOM 645 N N . SER A 1 86 ? 7.287 7.771 13.240 1.00 95.81 86 SER A N 1
ATOM 646 C CA . SER A 1 86 ? 6.716 6.518 13.747 1.00 95.81 86 SER A CA 1
ATOM 647 C C . SER A 1 86 ? 5.427 6.728 14.545 1.00 95.81 86 SER A C 1
ATOM 649 O O . SER A 1 86 ? 4.581 5.832 14.607 1.00 95.81 86 SER A O 1
ATOM 651 N N . ASN A 1 87 ? 5.218 7.923 15.107 1.00 96.44 87 ASN A N 1
ATOM 652 C CA . ASN A 1 87 ? 4.004 8.251 15.843 1.00 96.44 87 ASN A CA 1
ATOM 653 C C . ASN A 1 87 ? 2.800 8.452 14.909 1.00 96.44 87 ASN A C 1
ATOM 655 O O . ASN A 1 87 ? 1.684 8.048 15.254 1.00 96.44 87 ASN A O 1
ATOM 659 N N . ALA A 1 88 ? 3.001 9.014 13.713 1.00 96.75 88 ALA A N 1
ATOM 660 C CA . ALA A 1 88 ? 1.963 9.051 12.684 1.00 96.75 88 ALA A CA 1
ATOM 661 C C . ALA A 1 88 ? 1.532 7.637 12.273 1.00 96.75 88 ALA A C 1
ATOM 663 O O . ALA A 1 88 ? 0.335 7.351 12.231 1.00 96.75 88 ALA A O 1
ATOM 664 N N . THR A 1 89 ? 2.491 6.734 12.056 1.00 97.94 89 THR A N 1
ATOM 665 C CA . THR A 1 89 ? 2.219 5.321 11.753 1.00 97.94 89 THR A CA 1
ATOM 666 C C . THR A 1 89 ? 1.430 4.654 12.878 1.00 97.94 89 THR A C 1
ATOM 668 O O . THR A 1 89 ? 0.363 4.093 12.635 1.00 97.94 89 THR A O 1
ATOM 671 N N . ALA A 1 90 ? 1.884 4.786 14.129 1.00 97.75 90 ALA A N 1
ATOM 672 C CA . ALA A 1 90 ? 1.177 4.247 15.291 1.00 97.75 90 ALA A CA 1
ATOM 673 C C . ALA A 1 90 ? -0.246 4.818 15.430 1.00 97.75 90 ALA A C 1
ATOM 675 O O . ALA A 1 90 ? -1.168 4.108 15.831 1.00 97.75 90 ALA A O 1
ATOM 676 N N . THR A 1 91 ? -0.439 6.092 15.081 1.00 97.06 91 THR A N 1
ATOM 677 C CA . THR A 1 91 ? -1.756 6.740 15.079 1.00 97.06 91 THR A CA 1
ATOM 678 C C . THR A 1 91 ? -2.670 6.135 14.023 1.00 97.06 91 THR A C 1
ATOM 680 O O . THR A 1 91 ? -3.803 5.796 14.353 1.00 97.06 91 THR A O 1
ATOM 683 N N . ILE A 1 92 ? -2.194 5.927 12.792 1.00 98.12 92 ILE A N 1
ATOM 684 C CA . ILE A 1 92 ? -2.988 5.254 11.757 1.00 98.12 92 ILE A CA 1
ATOM 685 C C . ILE A 1 92 ? -3.365 3.842 12.190 1.00 98.12 92 ILE A C 1
ATOM 687 O O . ILE A 1 92 ? -4.549 3.527 12.216 1.00 98.12 92 ILE A O 1
ATOM 691 N N . LEU A 1 93 ? -2.403 3.012 12.598 1.00 97.50 93 LEU A N 1
ATOM 692 C CA . LEU A 1 93 ? -2.691 1.615 12.945 1.00 97.50 93 LEU A CA 1
ATOM 693 C C . LEU A 1 93 ? -3.684 1.479 14.110 1.00 97.50 93 LEU A C 1
ATOM 695 O O . LEU A 1 93 ? -4.491 0.553 14.128 1.00 97.50 93 LEU A O 1
ATOM 699 N N . ARG A 1 94 ? -3.658 2.419 15.063 1.00 95.88 94 ARG A N 1
ATOM 700 C CA . ARG A 1 94 ? -4.558 2.426 16.224 1.00 95.88 94 ARG A CA 1
ATOM 701 C C . ARG A 1 94 ? -5.932 3.030 15.933 1.00 95.88 94 ARG A C 1
ATOM 703 O O . ARG A 1 94 ? -6.919 2.570 16.501 1.00 95.88 94 ARG A O 1
ATOM 710 N N . SER A 1 95 ? -5.991 4.094 15.136 1.00 96.25 95 SER A N 1
ATOM 711 C CA . SER A 1 95 ? -7.180 4.949 15.010 1.00 96.25 95 SER A CA 1
ATOM 712 C C . SER A 1 95 ? -7.899 4.825 13.669 1.00 96.25 95 SER A C 1
ATOM 714 O O . SER A 1 95 ? -8.950 5.442 13.501 1.00 96.25 95 SER A O 1
ATOM 716 N N . TRP A 1 96 ? -7.377 4.044 12.720 1.00 98.00 96 TRP A N 1
ATOM 717 C CA . TRP A 1 96 ? -8.072 3.798 11.460 1.00 98.00 96 TRP A CA 1
ATOM 718 C C . TRP A 1 96 ? -9.444 3.136 11.701 1.00 98.00 96 TRP A C 1
ATOM 720 O O . TRP A 1 96 ? -9.534 2.203 12.510 1.00 98.00 96 TRP A O 1
ATOM 730 N N . PRO A 1 97 ? -10.522 3.580 11.021 1.00 97.62 97 PRO A N 1
ATOM 731 C CA . PRO A 1 97 ? -11.850 3.002 11.202 1.00 97.62 97 PRO A CA 1
ATOM 732 C C . PRO A 1 97 ? -11.870 1.497 10.937 1.00 97.62 97 PRO A C 1
ATOM 734 O O . PRO A 1 97 ? -11.456 1.037 9.876 1.00 97.62 97 PRO A O 1
ATOM 737 N N . ARG A 1 98 ? -12.427 0.717 11.870 1.00 95.94 98 ARG A N 1
ATOM 738 C CA . ARG A 1 98 ? -12.525 -0.748 11.725 1.00 95.94 98 ARG A CA 1
ATOM 739 C C . ARG A 1 98 ? -13.399 -1.195 10.550 1.00 95.94 98 ARG A C 1
ATOM 741 O O . ARG A 1 98 ? -13.235 -2.308 10.066 1.00 95.94 98 ARG A O 1
ATOM 748 N N . SER A 1 99 ? -14.321 -0.349 10.096 1.00 97.44 99 SER A N 1
ATOM 749 C CA . SER A 1 99 ? -15.154 -0.614 8.918 1.00 97.44 99 SER A CA 1
ATOM 750 C C . SER A 1 99 ? -14.406 -0.447 7.593 1.00 97.44 99 SER A C 1
ATOM 752 O O . SER A 1 99 ? -14.906 -0.904 6.569 1.00 97.44 99 SER A O 1
ATOM 754 N N . VAL A 1 100 ? -13.230 0.191 7.596 1.00 98.56 100 VAL A N 1
ATOM 755 C CA . VAL A 1 100 ? -12.424 0.420 6.394 1.00 98.56 100 VAL A CA 1
ATOM 756 C C . VAL A 1 100 ? -11.219 -0.528 6.427 1.00 98.56 100 VAL A C 1
ATOM 758 O O . VAL A 1 100 ? -10.355 -0.386 7.296 1.00 98.56 100 VAL A O 1
ATOM 761 N N . PRO A 1 101 ? -11.131 -1.511 5.517 1.00 98.56 101 PRO A N 1
ATOM 762 C CA . PRO A 1 101 ? -10.040 -2.475 5.514 1.00 98.56 101 PRO A CA 1
ATOM 763 C C . PRO A 1 101 ? -8.691 -1.832 5.171 1.00 98.56 101 PRO A C 1
ATOM 765 O O . PRO A 1 101 ? -8.620 -0.862 4.407 1.00 98.56 101 PRO A O 1
ATOM 768 N N . ILE A 1 102 ? -7.619 -2.412 5.717 1.00 98.81 102 ILE A N 1
ATOM 769 C CA . ILE A 1 102 ? -6.233 -2.040 5.416 1.00 98.81 102 ILE A CA 1
ATOM 770 C C . ILE A 1 102 ? -5.507 -3.246 4.826 1.00 98.81 102 ILE A C 1
ATOM 772 O O . ILE A 1 102 ? -5.552 -4.344 5.380 1.00 98.81 102 ILE A O 1
ATOM 776 N N . THR A 1 103 ? -4.790 -3.039 3.729 1.00 98.88 103 THR A N 1
ATOM 777 C CA . THR A 1 103 ? -3.839 -4.022 3.213 1.00 98.88 103 THR A CA 1
ATOM 778 C C . THR A 1 103 ? -2.432 -3.444 3.197 1.00 98.88 103 THR A C 1
ATOM 780 O O . THR A 1 103 ? -2.213 -2.350 2.684 1.00 98.88 103 THR A O 1
ATOM 783 N N . PHE A 1 104 ? -1.472 -4.194 3.719 1.00 98.81 104 PHE A N 1
ATOM 784 C CA . PHE A 1 104 ? -0.066 -3.826 3.738 1.00 98.81 104 PHE A CA 1
ATOM 785 C C . PHE A 1 104 ? 0.719 -4.589 2.670 1.00 98.81 104 PHE A C 1
ATOM 787 O O . PHE A 1 104 ? 0.576 -5.800 2.520 1.00 98.81 104 PHE A O 1
ATOM 794 N N . SER A 1 105 ? 1.579 -3.881 1.954 1.00 98.62 105 SER A N 1
ATOM 795 C CA . SER A 1 105 ? 2.630 -4.444 1.115 1.00 98.62 105 SER A CA 1
ATOM 796 C C . SER A 1 105 ? 3.950 -4.249 1.853 1.00 98.62 105 SER A C 1
ATOM 798 O O . SER A 1 105 ? 4.450 -3.125 1.944 1.00 98.62 105 SER A O 1
ATOM 800 N N . GLY A 1 106 ? 4.457 -5.327 2.449 1.00 98.19 106 GLY A N 1
ATOM 801 C CA . GLY A 1 106 ? 5.627 -5.283 3.320 1.00 98.19 106 GLY A CA 1
ATOM 802 C C . GLY A 1 106 ? 6.943 -5.049 2.585 1.00 98.19 106 GLY A C 1
ATOM 803 O O . GLY A 1 106 ? 7.063 -5.248 1.371 1.00 98.19 106 GLY A O 1
ATOM 804 N N . GLY A 1 107 ? 7.955 -4.640 3.349 1.00 98.25 107 GLY A N 1
ATOM 805 C CA . GLY A 1 107 ? 9.318 -4.455 2.857 1.00 98.25 107 GLY A CA 1
ATOM 806 C C . GLY A 1 107 ? 9.897 -5.730 2.239 1.00 98.25 107 GLY A C 1
ATOM 807 O O . GLY A 1 107 ? 10.474 -5.686 1.157 1.00 98.25 107 GLY A O 1
ATOM 808 N N . GLU A 1 108 ? 9.677 -6.878 2.871 1.00 97.75 108 GLU A N 1
ATOM 809 C CA . GLU A 1 108 ? 10.162 -8.186 2.419 1.00 97.75 108 GLU A CA 1
ATOM 810 C C . GLU A 1 108 ? 9.604 -8.609 1.052 1.00 97.75 108 GLU A C 1
ATOM 812 O O . GLU A 1 108 ? 10.300 -9.260 0.271 1.00 97.75 108 GLU A O 1
ATOM 817 N N . LEU A 1 109 ? 8.366 -8.216 0.728 1.00 97.62 109 LEU A N 1
ATOM 818 C CA . LEU A 1 109 ? 7.752 -8.542 -0.557 1.00 97.62 109 LEU A CA 1
ATOM 819 C C . LEU A 1 109 ? 8.433 -7.761 -1.689 1.00 97.62 109 LEU A C 1
ATOM 821 O O . LEU A 1 109 ? 8.801 -8.335 -2.713 1.00 97.62 109 LEU A O 1
ATOM 825 N N . GLY A 1 110 ? 8.633 -6.455 -1.494 1.00 97.12 110 GLY A N 1
ATOM 826 C CA . GLY A 1 110 ? 9.250 -5.593 -2.503 1.00 97.12 110 GLY A CA 1
ATOM 827 C C . GLY A 1 110 ? 10.759 -5.781 -2.658 1.00 97.12 110 GLY A C 1
ATOM 828 O O . GLY A 1 110 ? 11.266 -5.587 -3.761 1.00 97.12 110 GLY A O 1
ATOM 829 N N . GLU A 1 111 ? 11.456 -6.226 -1.608 1.00 96.81 111 GLU A N 1
ATOM 830 C CA . GLU A 1 111 ? 12.910 -6.471 -1.605 1.00 96.81 111 GLU A CA 1
ATOM 831 C C . GLU A 1 111 ? 13.353 -7.544 -2.601 1.00 96.81 111 GLU A C 1
ATOM 833 O O . GLU A 1 111 ? 14.485 -7.530 -3.078 1.00 96.81 111 GLU A O 1
ATOM 838 N N . THR A 1 112 ? 12.474 -8.495 -2.907 1.00 95.31 112 THR A N 1
ATOM 839 C CA . THR A 1 112 ? 12.840 -9.681 -3.691 1.00 95.31 112 THR A CA 1
ATOM 840 C C . THR A 1 112 ? 12.383 -9.612 -5.149 1.00 95.31 112 THR A C 1
ATOM 842 O O . THR A 1 112 ? 12.782 -10.452 -5.963 1.00 95.31 112 THR A O 1
ATOM 845 N N . ILE A 1 113 ? 11.567 -8.616 -5.508 1.00 97.56 113 ILE A N 1
ATOM 846 C CA . ILE A 1 113 ? 10.996 -8.453 -6.847 1.00 97.56 113 ILE A CA 1
ATOM 847 C C . ILE A 1 113 ? 11.613 -7.220 -7.492 1.00 97.56 113 ILE A C 1
ATOM 849 O O . ILE A 1 113 ? 11.306 -6.082 -7.139 1.00 97.56 113 ILE A O 1
ATOM 853 N N . PHE A 1 114 ? 12.468 -7.452 -8.480 1.00 97.06 114 PHE A N 1
ATOM 854 C CA . PHE A 1 114 ? 13.141 -6.390 -9.218 1.00 97.06 114 PHE A CA 1
ATOM 855 C C . PHE A 1 114 ? 12.372 -6.062 -10.496 1.00 97.06 114 PHE A C 1
ATOM 857 O O . PHE A 1 114 ? 11.980 -6.977 -11.217 1.00 97.06 114 PHE A O 1
ATOM 864 N N . SER A 1 115 ? 12.201 -4.791 -10.826 1.00 95.81 115 SER A N 1
ATOM 865 C CA . SER A 1 115 ? 11.629 -4.329 -12.092 1.00 95.81 115 SER A CA 1
ATOM 866 C C . SER A 1 115 ? 12.525 -3.264 -12.733 1.00 95.81 115 SER A C 1
ATOM 868 O O . SER A 1 115 ? 13.499 -2.804 -12.134 1.00 95.81 115 SER A O 1
ATOM 870 N N . GLY A 1 116 ? 12.240 -2.926 -13.986 1.00 94.19 116 GLY A N 1
ATOM 871 C CA . GLY A 1 116 ? 12.945 -1.926 -14.776 1.00 94.19 116 GLY A CA 1
ATOM 872 C C . GLY A 1 116 ? 14.179 -2.422 -15.542 1.00 94.19 116 GLY A C 1
ATOM 873 O O . GLY A 1 116 ? 14.813 -1.616 -16.217 1.00 94.19 116 GLY A O 1
ATOM 874 N N . GLN A 1 117 ? 14.521 -3.716 -15.499 1.00 91.06 117 GLN A N 1
ATOM 875 C CA . GLN A 1 117 ? 15.756 -4.272 -16.088 1.00 91.06 117 GLN A CA 1
ATOM 876 C C . GLN A 1 117 ? 15.950 -3.899 -17.561 1.00 91.06 117 GLN A C 1
ATOM 878 O O . GLN A 1 117 ? 17.046 -3.510 -17.964 1.00 91.06 117 GLN A O 1
ATOM 883 N N . ASP A 1 118 ? 14.874 -3.979 -18.340 1.00 89.56 118 ASP A N 1
ATOM 884 C CA . ASP A 1 118 ? 14.937 -3.866 -19.794 1.00 89.56 118 ASP A CA 1
ATOM 885 C C . ASP A 1 118 ? 14.581 -2.467 -20.309 1.00 89.56 118 ASP A C 1
ATOM 887 O O . ASP A 1 118 ? 14.687 -2.215 -21.503 1.00 89.56 118 ASP A O 1
ATOM 891 N N . LEU A 1 119 ? 14.253 -1.503 -19.434 1.00 92.12 119 LEU A N 1
ATOM 892 C CA . LEU A 1 119 ? 13.765 -0.178 -19.855 1.00 92.12 119 LEU A CA 1
ATOM 893 C C . LEU A 1 119 ? 14.696 0.528 -20.845 1.00 92.12 119 LEU A C 1
ATOM 895 O O . LEU A 1 119 ? 14.241 1.280 -21.705 1.00 92.12 119 LEU A O 1
ATOM 899 N N . ARG A 1 120 ? 16.005 0.284 -20.762 1.00 89.94 120 ARG A N 1
ATOM 900 C CA . ARG A 1 120 ? 16.990 0.858 -21.688 1.00 89.94 120 ARG A CA 1
ATOM 901 C C . ARG A 1 120 ? 16.864 0.362 -23.121 1.00 89.94 120 ARG A C 1
ATOM 903 O O . ARG A 1 120 ? 17.212 1.109 -24.036 1.00 89.94 120 ARG A O 1
ATOM 910 N N . THR A 1 121 ? 16.433 -0.881 -23.297 1.00 90.44 121 THR A N 1
ATOM 911 C CA . THR A 1 121 ? 16.323 -1.560 -24.591 1.00 90.44 121 THR A CA 1
ATOM 912 C C . THR A 1 121 ? 14.882 -1.605 -25.090 1.00 90.44 121 THR A C 1
ATOM 914 O O . THR A 1 121 ? 14.674 -1.610 -26.300 1.00 90.44 121 THR A O 1
ATOM 917 N N . THR A 1 122 ? 13.895 -1.596 -24.191 1.00 90.50 122 THR A N 1
ATOM 918 C CA . THR A 1 122 ? 12.472 -1.747 -24.526 1.00 90.50 122 THR A CA 1
ATOM 919 C C . THR A 1 122 ? 11.696 -0.435 -24.573 1.00 90.50 122 THR A C 1
ATOM 921 O O . THR A 1 122 ? 10.575 -0.431 -25.077 1.00 90.50 122 THR A O 1
ATOM 924 N N . THR A 1 123 ? 12.271 0.688 -24.122 1.00 90.06 123 THR A N 1
ATOM 925 C CA . THR A 1 123 ? 11.596 1.999 -24.162 1.00 90.06 123 THR A CA 1
ATOM 926 C C . THR A 1 123 ? 12.384 3.070 -24.924 1.00 90.06 123 THR A C 1
ATOM 928 O O . THR A 1 123 ? 13.623 3.045 -24.923 1.00 90.06 123 THR A O 1
ATOM 931 N N . PRO A 1 124 ? 11.689 4.044 -25.555 1.00 89.44 124 PRO A N 1
ATOM 932 C CA . PRO A 1 124 ? 12.327 5.208 -26.165 1.00 89.44 124 PRO A CA 1
ATOM 933 C C . PRO A 1 124 ? 13.186 5.986 -25.165 1.00 89.44 124 PRO A C 1
ATOM 935 O O . PRO A 1 124 ? 12.950 5.951 -23.955 1.00 89.44 124 PRO A O 1
ATOM 938 N N . PHE A 1 125 ? 14.167 6.733 -25.669 1.00 88.00 125 PHE A N 1
ATOM 939 C CA . PHE A 1 125 ? 15.039 7.563 -24.834 1.00 88.00 125 PHE A CA 1
ATOM 940 C C . PHE A 1 125 ? 14.254 8.635 -24.053 1.00 88.00 125 PHE A C 1
ATOM 942 O O . PHE A 1 125 ? 14.622 8.993 -22.939 1.00 88.00 125 PHE A O 1
ATOM 949 N N . GLU A 1 126 ? 13.132 9.088 -24.606 1.00 90.25 126 GLU A N 1
ATOM 950 C CA . GLU A 1 126 ? 12.224 10.091 -24.050 1.00 90.25 126 GLU A CA 1
ATOM 951 C C . GLU A 1 126 ? 11.290 9.530 -22.964 1.00 90.25 126 GLU A C 1
ATOM 953 O O . GLU A 1 126 ? 10.511 10.279 -22.373 1.00 90.25 126 GLU A O 1
ATOM 958 N N . SER A 1 127 ? 11.337 8.222 -22.685 1.00 89.94 127 SER A N 1
ATOM 959 C CA . SER A 1 127 ? 10.504 7.606 -21.653 1.00 89.94 127 SER A CA 1
ATOM 960 C C . SER A 1 127 ? 10.805 8.200 -20.276 1.00 89.94 127 SER A C 1
ATOM 962 O O . SER A 1 127 ? 11.889 8.021 -19.714 1.00 89.94 127 SER A O 1
ATOM 964 N N . HIS A 1 128 ? 9.807 8.859 -19.681 1.00 90.94 128 HIS A N 1
ATOM 965 C CA . HIS A 1 128 ? 9.914 9.397 -18.324 1.00 90.94 128 HIS A CA 1
ATOM 966 C C . HIS A 1 128 ? 10.120 8.297 -17.277 1.00 90.94 128 HIS A C 1
ATOM 968 O O . HIS A 1 128 ? 10.799 8.525 -16.277 1.00 90.94 128 HIS A O 1
ATOM 974 N N . VAL A 1 129 ? 9.572 7.099 -17.514 1.00 92.56 129 VAL A N 1
ATOM 975 C CA . VAL A 1 129 ? 9.759 5.951 -16.619 1.00 92.56 129 VAL A CA 1
ATOM 976 C C . VAL A 1 129 ? 11.213 5.498 -16.656 1.00 92.56 129 VAL A C 1
ATOM 978 O O . VAL A 1 129 ? 11.848 5.393 -15.609 1.00 92.56 129 VAL A O 1
ATOM 981 N N . ARG A 1 130 ? 11.786 5.326 -17.854 1.00 92.06 130 ARG A N 1
ATOM 982 C CA . ARG A 1 130 ? 13.213 5.022 -18.011 1.00 92.06 130 ARG A CA 1
ATOM 983 C C . ARG A 1 130 ? 14.079 6.076 -17.333 1.00 92.06 130 ARG A C 1
ATOM 985 O O . ARG A 1 130 ? 14.941 5.717 -16.535 1.00 92.06 130 ARG A O 1
ATOM 992 N N . ALA A 1 131 ? 13.829 7.355 -17.615 1.00 92.62 131 ALA A N 1
ATOM 993 C CA . ALA A 1 131 ? 14.593 8.448 -17.030 1.00 92.62 131 ALA A CA 1
ATOM 994 C C . ALA A 1 131 ? 14.548 8.398 -15.494 1.00 92.62 131 ALA A C 1
ATOM 996 O O . ALA A 1 131 ? 15.596 8.457 -14.856 1.00 92.62 131 ALA A O 1
ATOM 997 N N . ALA A 1 132 ? 13.367 8.225 -14.892 1.00 93.31 132 ALA A N 1
ATOM 998 C CA . ALA A 1 132 ? 13.220 8.141 -13.439 1.00 93.31 132 ALA A CA 1
ATOM 999 C C . ALA A 1 132 ? 14.075 7.018 -12.822 1.00 93.31 132 ALA A C 1
ATOM 1001 O O . ALA A 1 132 ? 14.770 7.253 -11.832 1.00 93.31 132 ALA A O 1
ATOM 1002 N N . TYR A 1 133 ? 14.084 5.828 -13.430 1.00 94.12 133 TYR A N 1
ATOM 1003 C CA . TYR A 1 133 ? 14.902 4.708 -12.956 1.00 94.12 133 TYR A CA 1
ATOM 1004 C C . TYR A 1 133 ? 16.406 4.950 -13.162 1.00 94.12 133 TYR A C 1
ATOM 1006 O O . TYR A 1 133 ? 17.186 4.673 -12.253 1.00 94.12 133 TYR A O 1
ATOM 1014 N N . GLU A 1 134 ? 16.830 5.522 -14.295 1.00 93.06 134 GLU A N 1
ATOM 1015 C CA . GLU A 1 134 ? 18.244 5.860 -14.539 1.00 93.06 134 GLU A CA 1
ATOM 1016 C C . GLU A 1 134 ? 18.772 6.913 -13.555 1.00 93.06 134 GLU A C 1
ATOM 1018 O O . GLU A 1 134 ? 19.914 6.817 -13.100 1.00 93.06 134 GLU A O 1
ATOM 1023 N N . TRP A 1 135 ? 17.951 7.909 -13.208 1.00 92.88 135 TRP A N 1
ATOM 1024 C CA . TRP A 1 135 ? 18.309 8.935 -12.227 1.00 92.88 135 TRP A CA 1
ATOM 1025 C C . TRP A 1 135 ? 18.383 8.385 -10.804 1.00 92.88 135 TRP A C 1
ATOM 1027 O O . TRP A 1 135 ? 19.261 8.798 -10.050 1.00 92.88 135 TRP A O 1
ATOM 1037 N N . TYR A 1 136 ? 17.486 7.465 -10.439 1.00 92.19 136 TYR A N 1
ATOM 1038 C CA . TYR A 1 136 ? 17.457 6.891 -9.095 1.00 92.19 136 TYR A CA 1
ATOM 1039 C C . TYR A 1 136 ? 18.564 5.851 -8.878 1.00 92.19 136 TYR A C 1
ATOM 1041 O O . TYR A 1 136 ? 19.279 5.907 -7.881 1.00 92.19 136 TYR A O 1
ATOM 1049 N N . VAL A 1 137 ? 18.705 4.889 -9.796 1.00 91.19 137 VAL A N 1
ATOM 1050 C CA . VAL A 1 137 ? 19.646 3.761 -9.658 1.00 91.19 137 VAL A CA 1
ATOM 1051 C C . VAL A 1 137 ? 21.071 4.172 -10.043 1.00 91.19 137 VAL A C 1
ATOM 1053 O O . VAL A 1 137 ? 22.042 3.678 -9.471 1.00 91.19 137 VAL A O 1
ATOM 1056 N N . GLY A 1 138 ? 21.208 5.089 -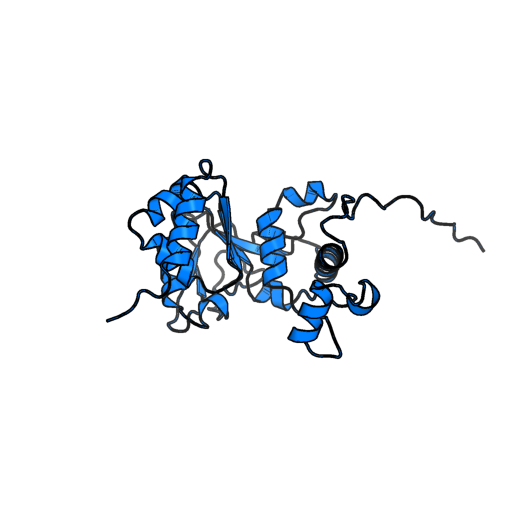11.001 1.00 79.00 138 GLY A N 1
ATOM 1057 C CA . GLY A 1 138 ? 22.481 5.538 -11.551 1.00 79.00 138 GLY A CA 1
ATOM 1058 C C . GLY A 1 138 ? 22.671 5.136 -13.016 1.00 79.00 138 GLY A C 1
ATOM 1059 O O . GLY A 1 138 ? 22.027 4.235 -13.548 1.00 79.00 138 GLY A O 1
ATOM 1060 N N . ARG A 1 139 ? 23.620 5.800 -13.690 1.00 66.88 139 ARG A N 1
ATOM 1061 C CA . ARG A 1 139 ? 23.765 5.820 -15.163 1.00 66.88 139 ARG A CA 1
ATOM 1062 C C . ARG A 1 139 ? 24.048 4.479 -15.858 1.00 66.88 139 ARG A C 1
ATOM 1064 O O . ARG A 1 139 ? 24.168 4.475 -17.083 1.00 66.88 139 ARG A O 1
ATOM 1071 N N . CYS A 1 140 ? 24.143 3.357 -15.155 1.00 78.88 140 CYS A N 1
ATOM 1072 C CA . CYS A 1 140 ? 24.439 2.053 -15.758 1.00 78.88 140 CYS A CA 1
ATOM 1073 C C . CYS A 1 140 ? 23.328 1.008 -15.582 1.00 78.88 140 CYS A C 1
ATOM 1075 O O . CYS A 1 140 ? 23.454 -0.074 -16.148 1.00 78.88 140 CYS A O 1
ATOM 1077 N N . SER A 1 141 ? 22.250 1.309 -14.853 1.00 88.44 141 SER A N 1
ATOM 1078 C CA . SER A 1 141 ? 21.182 0.345 -14.580 1.00 88.44 141 SER A CA 1
ATOM 1079 C C . SER A 1 141 ? 19.834 1.038 -14.417 1.00 88.44 141 SER A C 1
ATOM 1081 O O . SER A 1 141 ? 19.757 2.186 -13.994 1.00 88.44 141 SER A O 1
ATOM 1083 N N . THR A 1 142 ? 18.775 0.311 -14.744 1.00 92.50 142 THR A N 1
ATOM 1084 C CA . THR A 1 142 ? 17.382 0.671 -14.463 1.00 92.50 142 THR A CA 1
ATOM 1085 C C . THR A 1 142 ? 16.696 -0.386 -13.599 1.00 92.50 142 THR A C 1
ATOM 1087 O O . THR A 1 142 ? 15.492 -0.334 -13.408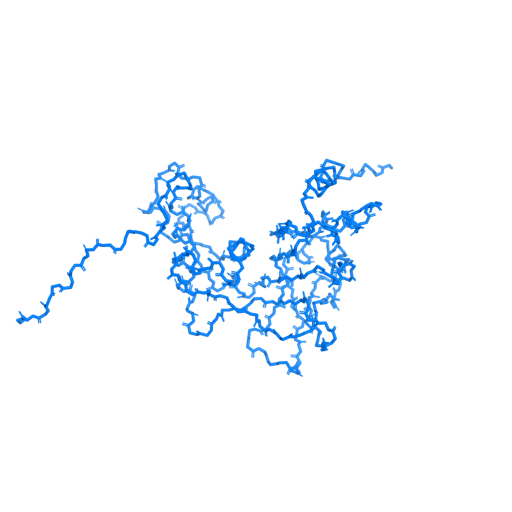 1.00 92.50 142 THR A O 1
ATOM 1090 N N . THR A 1 143 ? 17.442 -1.352 -13.062 1.00 94.94 143 THR A N 1
ATOM 1091 C CA . THR A 1 143 ? 16.903 -2.423 -12.219 1.00 94.94 143 THR A CA 1
ATOM 1092 C C . THR A 1 143 ? 16.761 -1.956 -10.776 1.00 94.94 143 THR A C 1
ATOM 1094 O O . THR A 1 143 ? 17.743 -1.505 -10.184 1.00 94.94 143 THR A O 1
ATOM 1097 N N . ARG A 1 144 ? 15.573 -2.116 -10.188 1.00 95.44 144 ARG A N 1
ATOM 1098 C CA . ARG A 1 144 ? 15.288 -1.741 -8.796 1.00 95.44 144 ARG A CA 1
ATOM 1099 C C . ARG A 1 144 ? 14.229 -2.649 -8.170 1.00 95.44 144 ARG A C 1
ATOM 1101 O O . ARG A 1 144 ? 13.343 -3.146 -8.857 1.00 95.44 144 ARG A O 1
ATOM 1108 N N . GLU A 1 145 ? 14.323 -2.848 -6.865 1.00 97.31 145 GLU A N 1
ATOM 1109 C CA . GLU A 1 145 ? 13.300 -3.447 -6.006 1.00 97.31 145 GLU A CA 1
ATOM 1110 C C . GLU A 1 145 ? 11.953 -2.713 -6.134 1.00 97.31 145 GLU A C 1
ATOM 1112 O O . GLU A 1 145 ? 11.899 -1.502 -6.358 1.00 97.31 145 GLU A O 1
ATOM 1117 N N . SER A 1 146 ? 10.845 -3.437 -5.983 1.00 97.56 146 SER A N 1
ATOM 1118 C CA . SER A 1 146 ? 9.528 -2.980 -6.454 1.00 97.56 146 SER A CA 1
ATOM 1119 C C . SER A 1 146 ? 8.514 -2.725 -5.335 1.00 97.56 146 SER A C 1
ATOM 1121 O O . SER A 1 146 ? 7.347 -3.062 -5.492 1.00 97.56 146 SER A O 1
ATOM 1123 N N . TRP A 1 147 ? 8.898 -2.111 -4.214 1.00 98.38 147 TRP A N 1
ATOM 1124 C CA . TRP A 1 147 ? 7.967 -1.867 -3.094 1.00 98.38 147 TRP A CA 1
ATOM 1125 C C . TRP A 1 147 ? 6.711 -1.069 -3.478 1.00 98.38 147 TRP A C 1
ATOM 1127 O O . TRP A 1 147 ? 5.587 -1.578 -3.396 1.00 98.38 147 TRP A O 1
ATOM 1137 N N . ASP A 1 148 ? 6.887 0.175 -3.923 1.00 98.50 148 ASP A N 1
ATOM 1138 C CA . ASP A 1 148 ? 5.770 1.058 -4.269 1.00 98.50 148 ASP A CA 1
ATOM 1139 C C . ASP A 1 148 ? 4.993 0.550 -5.491 1.00 98.50 148 ASP A C 1
ATOM 1141 O O . ASP A 1 148 ? 3.760 0.511 -5.429 1.00 98.50 148 ASP A O 1
ATOM 1145 N N . PRO A 1 149 ? 5.646 0.080 -6.577 1.00 98.00 149 PRO A N 1
ATOM 1146 C CA . PRO A 1 149 ? 4.922 -0.453 -7.724 1.00 98.00 149 PRO A CA 1
ATOM 1147 C C . PRO A 1 149 ? 4.038 -1.661 -7.405 1.00 98.00 149 PRO A C 1
ATOM 1149 O O . PRO A 1 149 ? 2.917 -1.726 -7.905 1.00 98.00 149 PRO A O 1
ATOM 1152 N N . LEU A 1 150 ? 4.480 -2.592 -6.549 1.00 98.38 150 LEU A N 1
ATOM 1153 C CA . LEU A 1 150 ? 3.643 -3.723 -6.120 1.00 98.38 150 LEU A CA 1
ATOM 1154 C C . LEU A 1 150 ? 2.427 -3.247 -5.324 1.00 98.38 150 LEU A C 1
ATOM 1156 O O . LEU A 1 150 ? 1.310 -3.724 -5.538 1.00 98.38 150 LEU A O 1
ATOM 1160 N N . THR A 1 151 ? 2.638 -2.258 -4.455 1.00 98.75 151 THR A N 1
ATOM 1161 C CA . THR A 1 151 ? 1.579 -1.637 -3.653 1.00 98.75 151 THR A CA 1
ATOM 1162 C C . THR A 1 151 ? 0.528 -0.981 -4.546 1.00 98.75 151 THR A C 1
ATOM 1164 O O . THR A 1 151 ? -0.670 -1.180 -4.341 1.00 98.75 151 THR A O 1
ATOM 1167 N N . VAL A 1 152 ? 0.956 -0.236 -5.570 1.00 98.50 152 VAL A N 1
ATOM 1168 C CA . VAL A 1 152 ? 0.058 0.398 -6.547 1.00 98.50 152 VAL A CA 1
ATOM 1169 C C . VAL A 1 152 ? -0.658 -0.651 -7.394 1.00 98.50 152 VAL A C 1
ATOM 1171 O O . VAL A 1 152 ? -1.874 -0.564 -7.562 1.00 98.50 152 VAL A O 1
ATOM 1174 N N . LEU A 1 153 ? 0.061 -1.668 -7.878 1.00 97.81 153 LEU A N 1
ATOM 1175 C CA . LEU A 1 153 ? -0.501 -2.746 -8.689 1.00 97.81 153 LEU A CA 1
ATOM 1176 C C . LEU A 1 153 ? -1.649 -3.454 -7.953 1.00 97.81 153 LEU A C 1
ATOM 1178 O O . LEU A 1 153 ? -2.748 -3.583 -8.498 1.00 97.81 153 LEU A O 1
ATOM 1182 N N . TYR A 1 154 ? -1.431 -3.846 -6.694 1.00 98.56 154 TYR A N 1
ATOM 1183 C CA . TYR A 1 154 ? -2.490 -4.403 -5.852 1.00 98.56 154 TYR A CA 1
ATOM 1184 C C . TYR A 1 154 ? -3.572 -3.367 -5.508 1.00 98.56 154 TYR A C 1
ATOM 1186 O O . TYR A 1 154 ? -4.760 -3.689 -5.508 1.00 98.56 154 TYR A O 1
ATOM 1194 N N . GLY A 1 155 ? -3.200 -2.118 -5.222 1.00 98.31 155 GLY A N 1
ATOM 1195 C CA . GLY A 1 155 ? -4.155 -1.064 -4.887 1.00 98.31 155 GLY A CA 1
ATOM 1196 C C . GLY A 1 155 ? -5.211 -0.866 -5.973 1.00 98.31 155 GLY A C 1
ATOM 1197 O O . GLY A 1 155 ? -6.405 -0.825 -5.660 1.00 98.31 155 GLY A O 1
ATOM 1198 N N . VAL A 1 156 ? -4.775 -0.851 -7.235 1.00 97.25 156 VAL A N 1
ATOM 1199 C CA . VAL A 1 156 ? -5.625 -0.674 -8.419 1.00 97.25 156 VAL A CA 1
ATOM 1200 C C . VAL A 1 156 ? -6.429 -1.932 -8.751 1.00 97.25 156 VAL A C 1
ATOM 1202 O O . VAL A 1 156 ? -7.633 -1.839 -8.981 1.00 97.25 156 VAL A O 1
ATOM 1205 N N . LEU A 1 157 ? -5.792 -3.105 -8.794 1.00 96.94 157 LEU A N 1
ATOM 1206 C CA . LEU A 1 157 ? -6.447 -4.323 -9.286 1.00 96.94 157 LEU A CA 1
ATOM 1207 C C . LEU A 1 157 ? -7.171 -5.106 -8.184 1.00 96.94 157 LEU A C 1
ATOM 1209 O O . LEU A 1 157 ? -8.142 -5.806 -8.461 1.00 96.94 157 LEU A O 1
ATOM 1213 N N . GLY A 1 158 ? -6.734 -4.993 -6.930 1.00 97.31 158 GLY A N 1
ATOM 1214 C CA . GLY A 1 158 ? -7.103 -5.944 -5.881 1.00 97.31 158 GLY A CA 1
ATOM 1215 C C . GLY A 1 158 ? -6.710 -7.376 -6.256 1.00 97.31 158 GLY A C 1
ATOM 1216 O O . GLY A 1 158 ? -5.963 -7.596 -7.205 1.00 97.31 158 GLY A O 1
ATOM 1217 N N . LEU A 1 159 ? -7.230 -8.366 -5.530 1.00 97.19 159 LEU A N 1
ATOM 1218 C CA . LEU A 1 159 ? -6.992 -9.775 -5.870 1.00 97.19 159 LEU A CA 1
ATOM 1219 C C . LEU A 1 159 ? -7.752 -10.188 -7.144 1.00 97.19 159 LEU A C 1
ATOM 1221 O O . LEU A 1 159 ? -7.216 -10.897 -7.990 1.00 97.19 159 LEU A O 1
ATOM 1225 N N . ASP A 1 160 ? -8.972 -9.689 -7.338 1.00 95.62 160 ASP A N 1
ATOM 1226 C CA . ASP A 1 160 ? -9.839 -10.164 -8.425 1.00 95.62 160 ASP A CA 1
ATOM 1227 C C . ASP A 1 160 ? -9.583 -9.472 -9.773 1.00 95.62 160 ASP A C 1
ATOM 1229 O O . ASP A 1 160 ? -9.863 -10.033 -10.837 1.00 95.62 160 ASP A O 1
ATOM 1233 N N . GLY A 1 161 ? -9.033 -8.253 -9.768 1.00 95.88 161 GLY A N 1
ATOM 1234 C CA . GLY A 1 161 ? -8.899 -7.433 -10.976 1.00 95.88 161 GLY A CA 1
ATOM 1235 C C . GLY A 1 161 ? -7.880 -7.951 -11.986 1.00 95.88 161 GLY A C 1
ATOM 1236 O O . GLY A 1 161 ? -7.985 -7.609 -13.163 1.00 95.88 161 GLY A O 1
ATOM 1237 N N . PHE A 1 162 ? -6.950 -8.817 -11.578 1.00 94.56 162 PHE A N 1
ATOM 1238 C CA . PHE A 1 162 ? -5.971 -9.438 -12.479 1.00 94.56 162 PHE A CA 1
ATOM 1239 C C . PHE A 1 162 ? -6.619 -10.286 -13.577 1.00 94.56 162 PHE A C 1
ATOM 1241 O O . PHE A 1 162 ? -6.096 -10.358 -14.689 1.00 94.56 162 PHE A O 1
ATOM 1248 N N . THR A 1 163 ? -7.807 -10.840 -13.320 1.00 93.62 163 THR A N 1
ATOM 1249 C CA . THR A 1 163 ? -8.575 -11.593 -14.324 1.00 93.62 163 THR A CA 1
ATOM 1250 C C . THR A 1 163 ? -8.908 -10.753 -15.560 1.00 93.62 163 THR A C 1
ATOM 1252 O O . THR A 1 163 ? -8.925 -11.279 -16.671 1.00 93.62 163 THR A O 1
ATOM 1255 N N . LYS A 1 164 ? -9.069 -9.429 -15.404 1.00 90.69 164 LYS A N 1
ATOM 1256 C CA . LYS A 1 164 ? -9.282 -8.484 -16.517 1.00 90.69 164 LYS A CA 1
ATOM 1257 C C . LYS A 1 164 ? -8.062 -8.361 -17.431 1.00 90.69 164 LYS A C 1
ATOM 1259 O O . LYS A 1 164 ? -8.194 -7.944 -18.576 1.00 90.69 164 LYS A O 1
ATOM 1264 N N . LEU A 1 165 ? -6.885 -8.725 -16.926 1.00 88.69 165 LEU A N 1
ATOM 1265 C CA . LEU A 1 165 ? -5.633 -8.786 -17.674 1.00 88.69 165 LEU A CA 1
ATOM 1266 C C . LEU A 1 165 ? -5.364 -10.189 -18.242 1.00 88.69 165 LEU A C 1
ATOM 1268 O O . LEU A 1 165 ? -4.323 -10.403 -18.855 1.00 88.69 165 LEU A O 1
ATOM 1272 N N . GLY A 1 166 ? -6.270 -11.150 -18.027 1.00 90.38 166 GLY A N 1
ATOM 1273 C CA . GLY A 1 166 ? -6.100 -12.538 -18.458 1.00 90.38 166 GLY A CA 1
ATOM 1274 C C . GLY A 1 166 ? -5.087 -13.333 -17.630 1.00 90.38 166 GLY A C 1
ATOM 1275 O O . GLY A 1 166 ? -4.666 -14.405 -18.057 1.00 90.38 166 GLY A O 1
ATOM 1276 N N . VAL A 1 167 ? -4.693 -12.834 -16.454 1.00 90.81 167 VAL A N 1
ATOM 1277 C CA . VAL A 1 167 ? -3.749 -13.510 -15.552 1.00 90.81 167 VAL A CA 1
ATOM 1278 C C . VAL A 1 167 ? -4.379 -13.749 -14.182 1.00 90.81 167 VAL A C 1
ATOM 1280 O O . VAL A 1 167 ? -5.339 -13.089 -13.786 1.00 90.81 167 VAL A O 1
ATOM 1283 N N . ARG A 1 168 ? -3.851 -14.726 -13.440 1.00 93.69 168 ARG A N 1
ATOM 1284 C CA . ARG A 1 168 ? -4.219 -14.921 -12.030 1.00 93.69 168 ARG A CA 1
ATOM 1285 C C . ARG A 1 168 ? -3.552 -13.849 -11.169 1.00 93.69 168 ARG A C 1
ATOM 1287 O O . ARG A 1 168 ? -2.504 -13.327 -11.547 1.00 93.69 168 ARG A O 1
ATOM 1294 N N . SER A 1 169 ? -4.145 -13.549 -10.013 1.00 96.75 169 SER A N 1
ATOM 1295 C CA . SER A 1 169 ? -3.511 -12.673 -9.024 1.00 96.75 169 SER A CA 1
ATOM 1296 C C . SER A 1 169 ? -2.130 -13.216 -8.651 1.00 96.75 169 SER A C 1
ATOM 1298 O O . SER A 1 169 ? -2.042 -14.379 -8.248 1.00 96.75 169 SER A O 1
ATOM 1300 N N . PRO A 1 170 ? -1.062 -12.403 -8.737 1.00 97.56 170 PRO A N 1
ATOM 1301 C CA . PRO A 1 170 ? 0.236 -12.774 -8.198 1.00 97.56 170 PRO A CA 1
ATOM 1302 C C . PRO A 1 170 ? 0.266 -12.692 -6.667 1.00 97.56 170 PRO A C 1
ATOM 1304 O O . PRO A 1 170 ? 1.233 -13.142 -6.063 1.00 97.56 170 PRO A O 1
ATOM 1307 N N . PHE A 1 171 ? -0.768 -12.121 -6.043 1.00 98.06 171 PHE A N 1
ATOM 1308 C CA . PHE A 1 171 ? -0.835 -11.869 -4.610 1.00 98.06 171 PHE A CA 1
ATOM 1309 C C . PHE A 1 171 ? -1.865 -12.752 -3.908 1.00 98.06 171 PHE A C 1
ATOM 1311 O O . PHE A 1 171 ? -2.906 -13.089 -4.480 1.00 98.06 171 PHE A O 1
ATOM 1318 N N . LYS A 1 172 ? -1.601 -13.030 -2.633 1.00 97.69 172 LYS A N 1
ATOM 1319 C CA . LYS A 1 172 ? -2.546 -13.551 -1.639 1.00 97.69 172 LYS A CA 1
ATOM 1320 C C . LYS A 1 172 ? -2.398 -12.769 -0.332 1.00 97.69 172 LYS A C 1
ATOM 1322 O O . LYS A 1 172 ? -1.415 -12.054 -0.150 1.00 97.69 172 LYS A O 1
ATOM 1327 N N . TYR A 1 173 ? -3.345 -12.927 0.588 1.00 97.75 173 TYR A N 1
ATOM 1328 C CA . TYR A 1 173 ? -3.125 -12.498 1.969 1.00 97.75 173 TYR A CA 1
ATOM 1329 C C . TYR A 1 173 ? -2.259 -13.519 2.705 1.00 97.75 173 TYR A C 1
ATOM 1331 O O . TYR A 1 173 ? -2.512 -14.721 2.610 1.00 97.75 173 TYR A O 1
ATOM 1339 N N . GLY A 1 174 ? -1.255 -13.040 3.442 1.00 96.38 174 GLY A N 1
ATOM 1340 C CA . GLY A 1 174 ? -0.396 -13.881 4.284 1.00 96.38 174 GLY A CA 1
ATOM 1341 C C . GLY A 1 174 ? -1.033 -14.276 5.618 1.00 96.38 174 GLY A C 1
ATOM 1342 O O . GLY A 1 174 ? -0.466 -15.053 6.378 1.00 96.38 174 GLY A O 1
ATOM 1343 N N . ASN A 1 175 ? -2.230 -13.765 5.910 1.00 96.56 175 ASN A N 1
ATOM 1344 C CA . ASN A 1 175 ? -2.935 -13.980 7.168 1.00 96.56 175 ASN A CA 1
ATOM 1345 C C . ASN A 1 175 ? -4.432 -14.195 6.979 1.00 96.56 175 ASN A C 1
ATOM 1347 O O . ASN A 1 175 ? -5.025 -13.781 5.981 1.00 96.56 175 ASN A O 1
ATOM 1351 N N . GLN A 1 176 ? -5.051 -14.769 8.009 1.00 95.94 176 GLN A N 1
ATOM 1352 C CA . GLN A 1 176 ? -6.506 -14.900 8.097 1.00 95.94 176 GLN A CA 1
ATOM 1353 C C . GLN A 1 176 ? -7.130 -13.802 8.966 1.00 95.94 176 GLN A C 1
ATOM 1355 O O . GLN A 1 176 ? -8.231 -13.337 8.681 1.00 95.94 176 GLN A O 1
ATOM 1360 N N . TRP A 1 177 ? -6.430 -13.390 10.024 1.00 97.31 177 TRP A N 1
ATOM 1361 C CA . TRP A 1 177 ? -6.900 -12.417 11.008 1.00 97.31 177 TRP A CA 1
ATOM 1362 C C . TRP A 1 177 ? -5.723 -11.786 11.764 1.00 97.31 177 TRP A C 1
ATOM 1364 O O . TRP A 1 177 ? -4.557 -12.148 11.568 1.00 97.31 177 TRP A O 1
ATOM 1374 N N . GLY A 1 178 ? -6.032 -10.814 12.613 1.00 97.31 178 GLY A N 1
ATOM 1375 C CA . GLY A 1 178 ? -5.084 -10.007 13.362 1.00 97.31 178 GLY A CA 1
ATOM 1376 C C . GLY A 1 178 ? -4.929 -8.600 12.804 1.00 97.31 178 GLY A C 1
ATOM 1377 O O . GLY A 1 178 ? -5.702 -8.146 11.958 1.00 97.31 178 GLY A O 1
ATOM 1378 N N . TYR A 1 179 ? -3.945 -7.887 13.333 1.00 98.25 179 TYR A N 1
ATOM 1379 C CA . TYR A 1 179 ? -3.685 -6.501 12.976 1.00 98.25 179 TYR A CA 1
ATOM 1380 C C . TYR A 1 179 ? -2.214 -6.146 13.122 1.00 98.25 179 TYR A C 1
ATOM 1382 O O . TYR A 1 179 ? -1.453 -6.787 13.847 1.00 98.25 179 TYR A O 1
ATOM 1390 N N . ASN A 1 180 ? -1.826 -5.070 12.453 1.00 98.25 180 ASN A N 1
ATOM 1391 C CA . ASN A 1 180 ? -0.479 -4.540 12.533 1.00 98.25 180 ASN A CA 1
ATOM 1392 C C . ASN A 1 180 ? -0.326 -3.590 13.730 1.00 98.25 180 ASN A C 1
ATOM 1394 O O . ASN A 1 180 ? -1.202 -2.761 13.985 1.00 98.25 180 ASN A O 1
ATOM 1398 N N . SER A 1 181 ? 0.795 -3.669 14.447 1.00 97.88 181 SER A N 1
ATOM 1399 C CA . SER A 1 181 ? 1.077 -2.824 15.608 1.00 97.88 181 SER A CA 1
ATOM 1400 C C . SER A 1 181 ? 2.518 -2.331 15.607 1.00 97.88 181 SER A C 1
ATOM 1402 O O . SER A 1 181 ? 3.440 -3.102 15.358 1.00 97.88 181 SER A O 1
ATOM 1404 N N . ILE A 1 182 ? 2.728 -1.063 15.967 1.00 98.06 182 ILE A N 1
ATOM 1405 C CA . ILE A 1 182 ? 4.066 -0.550 16.289 1.00 98.06 182 ILE A CA 1
ATOM 1406 C C . ILE A 1 182 ? 4.425 -0.999 17.702 1.00 98.06 182 ILE A C 1
ATOM 1408 O O . ILE A 1 182 ? 3.673 -0.746 18.642 1.00 98.06 182 ILE A O 1
ATOM 1412 N N . VAL A 1 183 ? 5.565 -1.673 17.846 1.00 97.19 183 VAL A N 1
ATOM 1413 C CA . VAL A 1 183 ? 6.008 -2.290 19.111 1.00 97.19 183 VAL A CA 1
ATOM 1414 C C . VAL A 1 183 ? 7.314 -1.706 19.648 1.00 97.19 183 VAL A C 1
ATOM 1416 O O . VAL A 1 183 ? 7.705 -2.013 20.770 1.00 97.19 183 VAL A O 1
ATOM 1419 N N . ALA A 1 184 ? 7.975 -0.834 18.884 1.00 96.31 184 ALA A N 1
ATOM 1420 C CA . ALA A 1 184 ? 9.190 -0.146 19.308 1.00 96.31 184 ALA A CA 1
ATOM 1421 C C . ALA A 1 184 ? 9.187 1.332 18.888 1.00 96.31 184 ALA A C 1
ATOM 1423 O O . ALA A 1 184 ? 8.568 1.720 17.897 1.00 96.31 184 ALA A O 1
ATOM 1424 N N . ALA A 1 185 ? 9.917 2.166 19.637 1.00 94.50 185 ALA A N 1
ATOM 1425 C CA . ALA A 1 185 ? 9.956 3.619 19.431 1.00 94.50 185 ALA A CA 1
ATOM 1426 C C . ALA A 1 185 ? 10.493 4.033 18.046 1.00 94.50 185 ALA A C 1
ATOM 1428 O O . ALA A 1 185 ? 10.082 5.054 17.494 1.00 94.50 185 ALA A O 1
ATOM 1429 N N . ASN A 1 186 ? 11.369 3.215 17.459 1.00 95.06 186 ASN A N 1
ATOM 1430 C CA . ASN A 1 186 ? 11.917 3.417 16.117 1.00 95.06 186 ASN A CA 1
ATOM 1431 C C . ASN A 1 186 ? 10.907 3.124 14.988 1.00 95.06 186 ASN A C 1
ATOM 1433 O O . ASN A 1 186 ? 11.272 3.241 13.824 1.00 95.06 186 ASN A O 1
ATOM 1437 N N . GLY A 1 187 ? 9.672 2.721 15.305 1.00 96.94 187 GLY A N 1
ATOM 1438 C CA . GLY A 1 187 ? 8.653 2.371 14.319 1.00 96.94 187 GLY A CA 1
ATOM 1439 C C . GLY A 1 187 ? 8.683 0.917 13.857 1.00 96.94 187 GLY A C 1
ATOM 1440 O O . GLY A 1 187 ? 7.977 0.597 12.905 1.00 96.94 187 GLY A O 1
ATOM 1441 N N . SER A 1 188 ? 9.453 0.029 14.502 1.00 98.25 188 SER A N 1
ATOM 1442 C CA . SER A 1 188 ? 9.352 -1.400 14.192 1.00 98.25 188 SER A CA 1
ATOM 1443 C C . SER A 1 188 ? 7.945 -1.916 14.477 1.00 98.25 188 SER A C 1
ATOM 1445 O O . SER A 1 188 ? 7.369 -1.636 15.538 1.00 98.25 188 SER A O 1
ATOM 1447 N N . ASN A 1 189 ? 7.408 -2.691 13.540 1.00 98.50 189 ASN A N 1
ATOM 1448 C CA . ASN A 1 189 ? 6.089 -3.285 13.645 1.00 98.50 189 ASN A CA 1
ATOM 1449 C C . ASN A 1 189 ? 6.158 -4.786 13.931 1.00 98.50 189 ASN A C 1
ATOM 1451 O O . ASN A 1 189 ? 7.124 -5.462 13.578 1.00 98.50 189 ASN A O 1
ATOM 1455 N N . ALA A 1 190 ? 5.100 -5.295 14.550 1.00 97.69 190 ALA A N 1
ATOM 1456 C CA . ALA A 1 190 ? 4.822 -6.714 14.665 1.00 97.69 190 ALA A CA 1
ATOM 1457 C C . ALA A 1 190 ? 3.357 -6.983 14.317 1.00 97.69 190 ALA A C 1
ATOM 1459 O O . ALA A 1 190 ? 2.487 -6.140 14.568 1.00 97.69 190 ALA A O 1
ATOM 1460 N N . TRP A 1 191 ? 3.082 -8.158 13.756 1.00 98.00 191 TRP A N 1
ATOM 1461 C CA . TRP A 1 191 ? 1.708 -8.610 13.603 1.00 98.00 191 TRP A CA 1
ATOM 1462 C C . TRP A 1 191 ? 1.191 -9.164 14.923 1.00 98.00 191 TRP A C 1
ATOM 1464 O O . TRP A 1 191 ? 1.864 -9.954 15.586 1.00 98.00 191 TRP A O 1
ATOM 1474 N N . VAL A 1 192 ? -0.018 -8.756 15.292 1.00 97.44 192 VAL A N 1
ATOM 1475 C CA . VAL A 1 192 ? -0.721 -9.259 16.464 1.00 97.44 192 VAL A CA 1
ATOM 1476 C C . VAL A 1 192 ? -1.864 -10.140 16.005 1.00 97.44 192 VAL A C 1
ATOM 1478 O O . VAL A 1 192 ? -2.819 -9.698 15.366 1.00 97.44 192 VAL A O 1
ATOM 1481 N N . ASP A 1 193 ? -1.762 -11.402 16.382 1.00 97.31 193 ASP A N 1
ATOM 1482 C CA . ASP A 1 193 ? -2.781 -12.409 16.177 1.00 97.31 193 ASP A CA 1
ATOM 1483 C C . ASP A 1 193 ? -4.001 -12.097 17.072 1.00 97.31 193 ASP A C 1
ATOM 1485 O O . ASP A 1 193 ? -3.986 -12.330 18.279 1.00 97.31 193 ASP A O 1
ATOM 1489 N N . ASP A 1 194 ? -5.093 -11.616 16.467 1.00 97.12 194 ASP A N 1
ATOM 1490 C CA . ASP A 1 194 ? -6.408 -11.465 17.106 1.00 97.12 194 ASP A CA 1
ATOM 1491 C C . ASP A 1 194 ? -7.546 -11.903 16.156 1.00 97.12 194 ASP A C 1
ATOM 1493 O O . ASP A 1 194 ? -7.819 -11.201 15.178 1.00 97.12 194 ASP A O 1
ATOM 1497 N N . PRO A 1 195 ? -8.251 -13.023 16.423 1.00 96.56 195 PRO A N 1
ATOM 1498 C CA . PRO A 1 195 ? -9.296 -13.540 15.534 1.00 96.56 195 PRO A CA 1
ATOM 1499 C C . PRO A 1 195 ? -10.525 -12.628 15.435 1.00 96.56 195 PRO A C 1
ATOM 1501 O O . PRO A 1 195 ? -11.378 -12.824 14.572 1.00 96.56 195 PRO A O 1
ATOM 1504 N N . ARG A 1 196 ? -10.636 -11.615 16.302 1.00 97.25 196 ARG A N 1
ATOM 1505 C CA . ARG A 1 196 ? -11.708 -10.610 16.262 1.00 97.25 196 ARG A CA 1
ATOM 1506 C C . ARG A 1 196 ? -11.434 -9.503 15.244 1.00 97.25 196 ARG A C 1
ATOM 1508 O O . ARG A 1 196 ? -12.308 -8.665 15.025 1.00 97.25 196 ARG A O 1
ATOM 1515 N N . VAL A 1 197 ? -10.231 -9.455 14.666 1.00 97.62 197 VAL A N 1
ATOM 1516 C CA . VAL A 1 197 ? -9.841 -8.466 13.659 1.00 97.62 197 VAL A CA 1
ATOM 1517 C C . VAL A 1 197 ? -9.600 -9.176 12.334 1.00 97.62 197 VAL A C 1
ATOM 1519 O O . VAL A 1 197 ? -8.660 -9.946 12.194 1.00 97.62 197 VAL A O 1
ATOM 1522 N N . THR A 1 198 ? -10.469 -8.930 11.359 1.00 97.25 198 THR A N 1
ATOM 1523 C CA . THR A 1 198 ? -10.464 -9.612 10.051 1.00 97.25 198 THR A CA 1
ATOM 1524 C C . THR A 1 198 ? -10.368 -8.640 8.879 1.00 97.25 198 THR A C 1
ATOM 1526 O O . THR A 1 198 ? -10.480 -9.042 7.730 1.00 97.25 198 THR A O 1
ATOM 1529 N N . ASN A 1 199 ? -10.193 -7.346 9.157 1.00 97.69 199 ASN A N 1
ATOM 1530 C CA . ASN A 1 199 ? -10.169 -6.282 8.155 1.00 97.69 199 ASN A CA 1
ATOM 1531 C C . ASN A 1 199 ? -8.749 -5.779 7.843 1.00 97.69 199 ASN A C 1
ATOM 1533 O O . ASN A 1 199 ? -8.603 -4.797 7.116 1.00 97.69 199 ASN A O 1
ATOM 1537 N N . GLN A 1 200 ? -7.711 -6.396 8.412 1.00 98.56 200 GLN A N 1
ATOM 1538 C CA . GLN A 1 200 ? -6.321 -6.061 8.121 1.00 98.56 200 GLN A CA 1
ATOM 1539 C C . GLN A 1 200 ? -5.591 -7.269 7.551 1.00 98.56 200 GLN A C 1
ATOM 1541 O O . GLN A 1 200 ? -5.672 -8.371 8.099 1.00 98.56 200 GLN A O 1
ATOM 1546 N N . HIS A 1 201 ? -4.826 -7.037 6.486 1.00 98.31 201 HIS A N 1
ATOM 1547 C CA . HIS A 1 201 ? -4.021 -8.079 5.857 1.00 98.31 201 HIS A CA 1
ATOM 1548 C C . HIS A 1 201 ? -2.664 -7.567 5.394 1.00 98.31 201 HIS A C 1
ATOM 1550 O O . HIS A 1 201 ? -2.545 -6.394 5.050 1.00 98.31 201 HIS A O 1
ATOM 1556 N N . TRP A 1 202 ? -1.664 -8.443 5.312 1.00 98.31 202 TRP A N 1
ATOM 1557 C CA . TRP A 1 202 ? -0.469 -8.188 4.503 1.00 98.31 202 TRP A CA 1
ATOM 1558 C C . TRP A 1 202 ? -0.459 -9.068 3.253 1.00 98.31 202 TRP A C 1
ATOM 1560 O O . TRP A 1 202 ? -1.090 -10.128 3.216 1.00 98.31 202 TRP A O 1
ATOM 1570 N N . LEU A 1 203 ? 0.232 -8.608 2.214 1.00 98.25 203 LEU A N 1
ATOM 1571 C CA . LEU A 1 203 ? 0.382 -9.330 0.956 1.00 98.25 203 LEU A CA 1
ATOM 1572 C C . LEU A 1 203 ? 1.568 -10.290 0.993 1.00 98.25 203 LEU A C 1
ATOM 1574 O O . LEU A 1 203 ? 2.654 -9.942 1.446 1.00 98.25 203 LEU A O 1
ATOM 1578 N N . GLU A 1 204 ? 1.366 -11.457 0.398 1.00 97.56 204 GLU A N 1
ATOM 1579 C CA . GLU A 1 204 ? 2.413 -12.389 -0.010 1.00 97.56 204 GLU A CA 1
ATOM 1580 C C . GLU A 1 204 ? 2.239 -12.743 -1.488 1.00 97.56 204 GLU A C 1
ATOM 1582 O O . GLU A 1 204 ? 1.185 -12.493 -2.083 1.00 97.56 204 GLU A O 1
ATOM 1587 N N . LEU A 1 205 ? 3.252 -13.379 -2.081 1.00 97.44 205 LEU A N 1
ATOM 1588 C CA . LEU A 1 205 ? 3.075 -14.021 -3.378 1.00 97.44 205 LEU A CA 1
ATOM 1589 C C . LEU A 1 205 ? 2.138 -15.223 -3.264 1.00 97.44 205 LEU A C 1
ATOM 1591 O O . LEU A 1 205 ? 2.226 -16.021 -2.330 1.00 97.44 205 LEU A O 1
ATOM 1595 N N . ALA A 1 206 ? 1.237 -15.350 -4.235 1.00 97.06 206 ALA A N 1
ATOM 1596 C CA . ALA A 1 206 ? 0.379 -16.516 -4.358 1.00 97.06 206 ALA A CA 1
ATOM 1597 C C . ALA A 1 206 ? 1.206 -17.787 -4.620 1.00 97.06 206 ALA A C 1
ATOM 1599 O O . ALA A 1 206 ? 2.313 -17.739 -5.161 1.00 97.06 206 ALA A O 1
ATOM 1600 N N . ASP A 1 207 ? 0.657 -18.943 -4.244 1.00 94.81 207 ASP A N 1
ATOM 1601 C CA . ASP A 1 207 ? 1.373 -20.214 -4.347 1.00 94.81 207 ASP A CA 1
ATOM 1602 C C . ASP A 1 207 ? 1.783 -20.510 -5.798 1.00 94.81 207 ASP A C 1
ATOM 1604 O O . ASP A 1 207 ? 0.978 -20.431 -6.728 1.00 94.81 207 ASP A O 1
ATOM 1608 N N . GLY A 1 208 ? 3.061 -20.848 -5.988 1.00 95.12 208 GLY A N 1
ATOM 1609 C CA . GLY A 1 208 ? 3.638 -21.127 -7.305 1.00 95.12 208 GLY A CA 1
ATOM 1610 C C . GLY A 1 208 ? 3.955 -19.890 -8.155 1.00 95.12 208 GLY A C 1
ATOM 1611 O O . GLY A 1 208 ? 4.422 -20.047 -9.282 1.00 95.12 208 GLY A O 1
ATOM 1612 N N . VAL A 1 209 ? 3.740 -18.670 -7.650 1.00 96.88 209 VAL A N 1
ATOM 1613 C CA . VAL A 1 209 ? 4.120 -17.437 -8.352 1.00 96.88 209 VAL A CA 1
ATOM 1614 C C . VAL A 1 209 ? 5.586 -17.119 -8.080 1.00 96.88 209 VAL A C 1
ATOM 1616 O O . VAL A 1 209 ? 5.998 -16.931 -6.940 1.00 96.88 209 VAL A O 1
ATOM 1619 N N . ALA A 1 210 ? 6.381 -17.042 -9.147 1.00 96.81 210 ALA A N 1
ATOM 1620 C CA . ALA A 1 210 ? 7.784 -16.655 -9.067 1.00 96.81 210 ALA A CA 1
ATOM 1621 C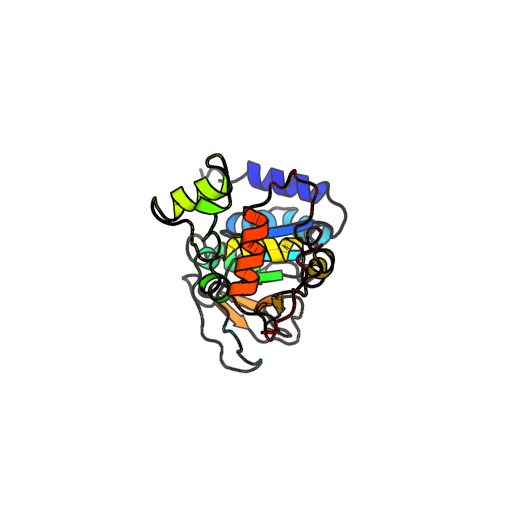 C . ALA A 1 210 ? 7.950 -15.130 -9.123 1.00 96.81 210 ALA A C 1
ATOM 1623 O O . ALA A 1 210 ? 7.242 -14.453 -9.873 1.00 96.81 210 ALA A O 1
ATOM 1624 N N . ASN A 1 211 ? 8.966 -14.602 -8.432 1.00 97.19 211 ASN A N 1
ATOM 1625 C CA . ASN A 1 211 ? 9.311 -13.174 -8.454 1.00 97.19 211 ASN A CA 1
ATOM 1626 C C . ASN A 1 211 ? 9.448 -12.637 -9.886 1.00 97.19 211 ASN A C 1
ATOM 1628 O O . ASN A 1 211 ? 8.900 -11.587 -10.205 1.00 97.19 211 ASN A O 1
ATOM 1632 N N . SER A 1 212 ? 10.090 -13.406 -10.773 1.00 95.88 212 SER A N 1
ATOM 1633 C CA . SER A 1 212 ? 10.284 -13.050 -12.184 1.00 95.88 212 SER A CA 1
ATOM 1634 C C . SER A 1 212 ? 8.978 -12.876 -12.965 1.00 95.88 212 SER A C 1
ATOM 1636 O O . SER A 1 212 ? 8.928 -12.068 -13.889 1.00 95.88 212 SER A O 1
ATOM 1638 N N . SER A 1 213 ? 7.904 -13.582 -12.595 1.00 94.94 213 SER A N 1
ATOM 1639 C CA . SER A 1 213 ? 6.591 -13.422 -13.238 1.00 94.94 213 SER A CA 1
ATOM 1640 C C . SER A 1 213 ? 5.959 -12.076 -12.884 1.00 94.94 213 SER A C 1
ATOM 1642 O O . SER A 1 213 ? 5.354 -11.424 -13.735 1.00 94.94 213 SER A O 1
ATOM 1644 N N . VAL A 1 214 ? 6.140 -11.626 -11.640 1.00 96.75 214 VAL A N 1
ATOM 1645 C CA . VAL A 1 214 ? 5.656 -10.318 -11.183 1.00 96.75 214 VAL A CA 1
ATOM 1646 C C . VAL A 1 214 ? 6.528 -9.192 -11.738 1.00 96.75 214 VAL A C 1
ATOM 1648 O O . VAL A 1 214 ? 5.995 -8.195 -12.220 1.00 96.75 214 VAL A O 1
ATOM 1651 N N . SER A 1 215 ? 7.851 -9.385 -11.766 1.00 96.31 215 SER A N 1
ATOM 1652 C CA . SER A 1 215 ? 8.801 -8.503 -12.455 1.00 96.31 215 SER A CA 1
ATOM 1653 C C . SER A 1 215 ? 8.414 -8.283 -13.914 1.00 96.31 215 SER A C 1
ATOM 1655 O O . SER A 1 215 ? 8.332 -7.143 -14.365 1.00 96.31 215 SER A O 1
ATOM 1657 N N . TRP A 1 216 ? 8.119 -9.368 -14.637 1.00 93.44 216 TRP A N 1
ATOM 1658 C CA . TRP A 1 216 ? 7.671 -9.301 -16.024 1.00 93.44 216 TRP A CA 1
ATOM 1659 C C . TRP A 1 216 ? 6.395 -8.468 -16.154 1.00 93.44 216 TRP A C 1
ATOM 1661 O O . TRP A 1 216 ? 6.344 -7.561 -16.980 1.00 93.44 216 TRP A O 1
ATOM 1671 N N . LEU A 1 217 ? 5.390 -8.711 -15.305 1.00 94.12 217 LEU A N 1
ATOM 1672 C CA . LEU A 1 217 ? 4.131 -7.964 -15.341 1.00 94.12 217 LEU A CA 1
ATOM 1673 C C . LEU A 1 217 ? 4.336 -6.459 -15.092 1.00 94.12 217 LEU A C 1
ATOM 1675 O O . LEU A 1 217 ? 3.759 -5.643 -15.809 1.00 94.12 217 LEU A O 1
ATOM 1679 N N . LEU A 1 218 ? 5.171 -6.087 -14.117 1.00 95.50 218 LEU A N 1
ATOM 1680 C 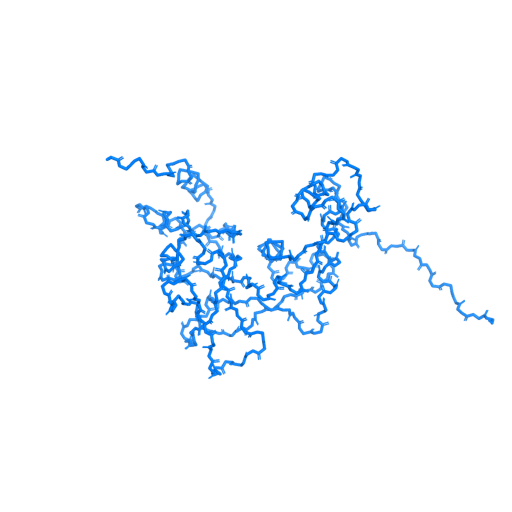CA . LEU A 1 218 ? 5.517 -4.686 -13.854 1.00 95.50 218 LEU A CA 1
ATOM 1681 C C . LEU A 1 218 ? 6.224 -4.043 -15.051 1.00 95.50 218 LEU A C 1
ATOM 1683 O O . LEU A 1 218 ? 5.830 -2.958 -15.470 1.00 95.50 218 LEU A O 1
ATOM 1687 N N . ASN A 1 219 ? 7.198 -4.732 -15.652 1.00 93.50 219 ASN A N 1
ATOM 1688 C CA . ASN A 1 219 ? 7.910 -4.222 -16.826 1.00 93.50 219 ASN A CA 1
ATOM 1689 C C . ASN A 1 219 ? 6.956 -3.968 -17.995 1.00 93.50 219 ASN A C 1
ATOM 1691 O O . ASN A 1 219 ? 7.060 -2.928 -18.637 1.00 93.50 219 ASN A O 1
ATOM 1695 N N . ARG A 1 220 ? 5.946 -4.825 -18.209 1.00 90.81 220 ARG A N 1
ATOM 1696 C CA . ARG A 1 220 ? 4.903 -4.547 -19.211 1.00 90.81 220 ARG A CA 1
ATOM 1697 C C . ARG A 1 220 ? 4.204 -3.217 -18.930 1.00 90.81 220 ARG A C 1
ATOM 1699 O O . ARG A 1 220 ? 4.034 -2.429 -19.848 1.00 90.81 220 ARG A O 1
ATOM 1706 N N . PHE A 1 221 ? 3.834 -2.921 -17.688 1.00 91.25 221 PHE A N 1
ATOM 1707 C CA . PHE A 1 221 ? 3.213 -1.628 -17.379 1.00 91.25 221 PHE A CA 1
ATOM 1708 C C . PHE A 1 221 ? 4.150 -0.431 -17.562 1.00 91.25 221 PHE A C 1
ATOM 1710 O O . PHE A 1 221 ? 3.674 0.653 -17.876 1.00 91.25 221 PHE A O 1
ATOM 1717 N N . TYR A 1 222 ? 5.456 -0.606 -17.376 1.00 91.62 222 TYR A N 1
ATOM 1718 C CA . TYR A 1 222 ? 6.426 0.479 -17.534 1.00 91.62 222 TYR A CA 1
ATOM 1719 C C . TYR A 1 222 ? 6.769 0.775 -18.993 1.00 91.62 222 TYR A C 1
ATOM 1721 O O . TYR A 1 222 ? 7.097 1.910 -19.335 1.00 91.62 222 TYR A O 1
ATOM 1729 N N . GLU A 1 223 ? 6.745 -0.259 -19.831 1.00 88.31 223 GLU A N 1
ATOM 1730 C CA . GLU A 1 223 ? 7.132 -0.184 -21.237 1.00 88.31 223 GLU A CA 1
ATOM 1731 C C . GLU A 1 223 ? 6.024 0.362 -22.134 1.00 88.31 223 GLU A C 1
ATOM 1733 O O . GLU A 1 223 ? 6.312 0.960 -23.171 1.00 88.31 223 GLU A O 1
ATOM 1738 N N . HIS A 1 224 ? 4.763 0.149 -21.753 1.00 79.81 224 HIS A N 1
ATOM 1739 C CA . HIS A 1 224 ? 3.622 0.577 -22.556 1.00 79.81 224 HIS A CA 1
ATOM 1740 C C . HIS A 1 224 ? 3.201 1.997 -22.222 1.00 79.81 224 HIS A C 1
ATOM 1742 O O . HIS A 1 224 ? 3.000 2.354 -21.063 1.00 79.81 224 HIS A O 1
ATOM 1748 N N . ASP A 1 225 ? 2.989 2.792 -23.270 1.00 69.69 225 ASP A N 1
ATOM 1749 C CA . ASP A 1 225 ? 2.358 4.096 -23.130 1.00 69.69 225 ASP A CA 1
ATOM 1750 C C . ASP A 1 225 ? 0.926 3.896 -22.595 1.00 69.69 225 ASP A C 1
ATOM 1752 O O . ASP A 1 225 ? 0.137 3.197 -23.245 1.00 69.69 225 ASP A O 1
ATOM 1756 N N . PRO A 1 226 ? 0.548 4.500 -21.452 1.00 66.56 226 PRO A N 1
ATOM 1757 C CA . PRO A 1 226 ? -0.810 4.401 -20.919 1.00 66.56 226 PRO A CA 1
ATOM 1758 C C . PRO A 1 226 ? -1.883 4.974 -21.864 1.00 66.56 226 PRO A C 1
ATOM 1760 O O . PRO A 1 226 ? -3.066 4.681 -21.691 1.00 66.56 226 PRO A O 1
ATOM 1763 N N . ILE A 1 227 ? -1.500 5.777 -22.865 1.00 65.62 227 ILE A N 1
ATOM 1764 C CA . ILE A 1 227 ? -2.381 6.291 -23.925 1.00 65.62 227 ILE A CA 1
ATOM 1765 C C . ILE A 1 227 ? -2.654 5.213 -24.986 1.00 65.62 227 ILE A C 1
ATOM 1767 O O . ILE A 1 227 ? -3.702 5.235 -25.645 1.00 65.62 227 ILE A O 1
ATOM 1771 N N . SER A 1 228 ? -1.755 4.238 -25.148 1.00 62.31 228 SER A N 1
ATOM 1772 C CA . SER A 1 228 ? -1.977 3.114 -26.053 1.00 62.31 228 SER A CA 1
ATOM 1773 C C . SER A 1 228 ? -3.105 2.232 -25.499 1.00 62.31 228 SER A C 1
ATOM 1775 O O . SER A 1 228 ? -2.989 1.567 -24.476 1.00 62.31 228 SER A O 1
ATOM 1777 N N . LYS A 1 229 ? -4.265 2.251 -26.166 1.00 55.78 229 LYS A N 1
ATOM 1778 C CA . LYS A 1 229 ? -5.488 1.543 -25.727 1.00 55.78 229 LYS A CA 1
ATOM 1779 C C . LYS A 1 229 ? -5.386 0.009 -25.773 1.00 55.78 229 LYS A C 1
ATOM 1781 O O . LYS A 1 229 ? -6.370 -0.674 -25.502 1.00 55.78 229 LYS A O 1
ATOM 1786 N N . SER A 1 230 ? -4.241 -0.543 -26.158 1.00 56.22 230 SER A N 1
ATOM 1787 C CA . SER A 1 230 ? -4.002 -1.980 -26.222 1.00 56.22 230 SER A CA 1
ATOM 1788 C C . SER A 1 230 ? -3.520 -2.499 -24.870 1.00 56.22 230 SER A C 1
ATOM 1790 O O . SER A 1 230 ? -2.390 -2.235 -24.466 1.00 56.22 230 SER A O 1
ATOM 1792 N N . CYS A 1 231 ? -4.352 -3.280 -24.177 1.00 55.09 231 CYS A N 1
ATOM 1793 C CA . CYS A 1 231 ? -3.899 -3.998 -22.989 1.00 55.09 231 CYS A CA 1
ATOM 1794 C C . CYS A 1 231 ? -2.831 -5.048 -23.371 1.00 55.09 231 CYS A C 1
ATOM 1796 O O . CYS A 1 231 ? -2.994 -5.730 -24.389 1.00 55.09 231 CYS A O 1
ATOM 1798 N N . PRO A 1 232 ? -1.790 -5.266 -22.541 1.00 57.03 232 PRO A N 1
ATOM 1799 C CA . PRO A 1 232 ? -0.662 -6.152 -22.859 1.00 57.03 232 PRO A CA 1
ATOM 1800 C C . PRO A 1 232 ? -1.014 -7.614 -23.198 1.00 57.03 232 PRO A C 1
ATOM 1802 O O . PRO A 1 232 ? -0.152 -8.322 -23.710 1.00 57.03 232 PRO A O 1
ATOM 1805 N N . GLY A 1 233 ? -2.247 -8.064 -22.925 1.00 48.62 233 GLY A N 1
ATOM 1806 C CA . GLY A 1 233 ? -2.741 -9.421 -23.196 1.00 48.62 233 GLY A CA 1
ATOM 1807 C C . GLY A 1 233 ? -3.485 -9.615 -24.526 1.00 48.62 233 GLY A C 1
ATOM 1808 O O . GLY A 1 233 ? -3.883 -10.735 -24.823 1.00 48.62 233 GLY A O 1
ATOM 1809 N N . GLN A 1 234 ? -3.686 -8.568 -25.336 1.00 41.28 234 GLN A N 1
ATOM 1810 C CA . GLN A 1 234 ? -4.379 -8.695 -26.633 1.00 41.28 234 GLN A CA 1
ATOM 1811 C C . GLN A 1 234 ? -3.444 -8.941 -27.825 1.00 41.28 234 GLN A C 1
ATOM 1813 O O . GLN A 1 234 ? -3.915 -9.223 -28.923 1.00 41.28 234 GLN A O 1
ATOM 1818 N N . VAL A 1 235 ? -2.125 -8.901 -27.620 1.00 40.38 235 VAL A N 1
ATOM 1819 C CA . VAL A 1 235 ? -1.127 -9.207 -28.659 1.00 40.38 235 VAL A CA 1
ATOM 1820 C C . VAL A 1 235 ? -0.542 -10.601 -28.424 1.00 40.38 235 VAL A C 1
ATOM 1822 O O . VAL A 1 235 ? 0.663 -10.789 -28.324 1.00 40.38 235 VAL A O 1
ATOM 1825 N N . ALA A 1 236 ? -1.411 -11.599 -28.288 1.00 38.25 236 ALA A N 1
ATOM 1826 C CA . ALA A 1 236 ? -1.029 -13.004 -28.366 1.00 38.25 236 ALA A CA 1
ATOM 1827 C C . ALA A 1 236 ? -1.790 -13.644 -29.528 1.00 38.25 236 ALA A C 1
ATOM 1829 O O . ALA A 1 236 ? -2.705 -14.439 -29.341 1.00 38.25 236 ALA A O 1
ATOM 1830 N N . THR A 1 237 ? -1.403 -13.279 -30.749 1.00 37.41 237 THR A N 1
ATOM 1831 C CA . THR A 1 237 ? -1.787 -14.034 -31.943 1.00 37.41 237 THR A CA 1
ATOM 1832 C C . THR A 1 237 ? -0.574 -14.205 -32.846 1.00 37.41 237 THR A C 1
ATOM 1834 O O . THR A 1 237 ? 0.021 -13.228 -33.286 1.00 37.41 237 THR A O 1
ATOM 1837 N N . ALA A 1 238 ? -0.270 -15.477 -33.117 1.00 33.66 238 ALA A N 1
ATOM 1838 C CA . ALA A 1 238 ? 0.609 -16.000 -34.161 1.00 33.66 238 ALA A CA 1
ATOM 1839 C C . ALA A 1 238 ? 2.136 -15.870 -33.972 1.00 33.66 238 ALA A C 1
ATOM 1841 O O . ALA A 1 238 ? 2.818 -15.198 -34.736 1.00 33.66 238 ALA A O 1
ATOM 1842 N N . VAL A 1 239 ? 2.700 -16.693 -33.081 1.00 32.12 239 VAL A N 1
ATOM 1843 C CA . VAL A 1 239 ? 3.922 -17.434 -33.440 1.00 32.12 239 VAL A CA 1
ATOM 1844 C C . VAL A 1 239 ? 3.600 -18.918 -33.330 1.00 32.12 239 VAL A C 1
ATOM 1846 O O . VAL A 1 239 ? 3.529 -19.497 -32.250 1.00 32.12 239 VAL A O 1
ATOM 1849 N N . SER A 1 240 ? 3.303 -19.499 -34.490 1.00 29.64 240 SER A N 1
ATOM 1850 C CA . SER A 1 240 ? 3.150 -20.932 -34.705 1.00 29.64 240 SER A CA 1
ATOM 1851 C C . SER A 1 240 ? 4.406 -21.661 -34.227 1.00 29.64 240 SER A C 1
ATOM 1853 O O . SER A 1 240 ? 5.495 -21.411 -34.741 1.00 29.64 240 SER A O 1
ATOM 1855 N N . LEU A 1 241 ? 4.240 -22.598 -33.294 1.00 30.88 241 LEU A N 1
ATOM 1856 C CA . LEU A 1 241 ? 5.213 -23.650 -33.013 1.00 30.88 241 LEU A CA 1
ATOM 1857 C C . LEU A 1 241 ? 5.391 -24.487 -34.288 1.00 30.88 241 LEU A C 1
ATOM 1859 O O . LEU A 1 241 ? 4.602 -25.386 -34.582 1.00 30.88 241 LEU A O 1
ATOM 1863 N N . ALA A 1 242 ? 6.410 -24.159 -35.080 1.00 31.00 242 ALA A N 1
ATOM 1864 C CA . ALA A 1 242 ? 6.892 -25.040 -36.126 1.00 31.00 242 ALA A CA 1
ATOM 1865 C C . ALA A 1 242 ? 7.618 -26.216 -35.460 1.00 31.00 242 ALA A C 1
ATOM 1867 O O . ALA A 1 242 ? 8.657 -26.061 -34.826 1.00 31.00 242 ALA A O 1
ATOM 1868 N N . LYS A 1 243 ? 6.965 -27.371 -35.577 1.00 31.64 243 LYS A N 1
ATOM 1869 C CA . LYS A 1 243 ? 7.435 -28.742 -35.378 1.00 31.64 243 LYS A CA 1
ATOM 1870 C C . LYS A 1 243 ? 8.962 -28.911 -35.420 1.00 31.64 243 LYS A C 1
ATOM 1872 O O . LYS A 1 243 ? 9.598 -28.618 -36.428 1.00 31.64 243 LYS A O 1
ATOM 1877 N N . GLN A 1 244 ? 9.498 -29.498 -34.351 1.00 35.69 244 GLN A N 1
ATOM 1878 C CA . GLN A 1 244 ? 10.668 -30.368 -34.428 1.00 35.69 244 GLN A CA 1
ATOM 1879 C C . GLN A 1 244 ? 10.305 -31.589 -35.280 1.00 35.69 244 GLN A C 1
ATOM 1881 O O . GLN A 1 244 ? 9.496 -32.390 -34.831 1.00 35.69 244 GLN A O 1
ATOM 1886 N N . GLU A 1 245 ? 10.889 -31.709 -36.470 1.00 32.69 245 GLU A N 1
ATOM 1887 C CA . GLU A 1 245 ? 11.317 -32.975 -37.084 1.00 32.69 245 GLU A CA 1
ATOM 1888 C C . GLU A 1 245 ? 12.437 -32.655 -38.084 1.00 32.69 245 GLU A C 1
ATOM 1890 O O . GLU A 1 245 ? 12.181 -32.082 -39.144 1.00 32.69 245 GLU A O 1
ATOM 1895 N N . LEU A 1 246 ? 13.676 -32.949 -37.675 1.00 35.56 246 LEU A N 1
ATOM 1896 C CA . LEU A 1 246 ? 14.748 -33.642 -38.407 1.00 35.56 246 LEU A CA 1
ATOM 1897 C C . LEU A 1 246 ? 15.947 -33.805 -37.464 1.00 35.56 246 LEU A C 1
ATOM 1899 O O . LEU A 1 246 ? 16.350 -32.793 -36.846 1.00 35.56 246 LEU A O 1
#

Foldseek 3Di:
DDPPPDPPLLVVLCVVLVPAQFLPDEAQAAAALQSVLVQCVDPCSQVSCLGRHNAYFYLEAADDFPDDQPDDWDWDDTCNCQVPCVPSNQSCQPPHDLNHFYEYAYPVQQQQAKAQACCVPLADPPQPLNVVQCVVVHPPGSIDGQRRVVSVVCSVQPQPNCVVLVDHRQKDFSDQFFGWHQDDPSRTIITDDDRVRRRYTYIDGDPPRDSVNVNVVSNQVSSDDPVPPDRPNPPPDDDDPDDDDD

InterPro domains:
  IPR001910 Inosine/uridine-preferring nucleoside hydrolase domain [PF01156] (17-154)
  IPR036452 Ribonucleoside hydrolase-like [G3DSA:3.90.245.10] (3-218)
  IPR036452 Ribonucleoside hydrolase-like [SSF53590] (16-155)

Secondary structure (DSSP, 8-state):
----S-HHHHHHHHHHHHHSPTT-EEEEE-S-THHHHHHHTSTTHHHHHHHHEEEEEEE-----TTPPTTS----B--HHHHSS-HHHHHHHHHHS-TTS-EEEE-HHHHHT-EE-TTHHHHS-TT-HHHHHHHHHH-TT---EE-HHHHHHHHHHHTTTGGGGGTS--SEEES-SS-EEEE-STT--EEEE--TT--SEEEEEEPTT--HHHHHHHHHHHHHS-TTS---TTS------------

Sequence (246 aa):
MTRSKHPILLSLYSTLLTAAEPQSLTIISIGFLTNLAALLSSPSGLDLVTSKVAKLVVMGGRYQPGRKQGDPYEPGWEFNFGGQDSNATATILRSWPRSVPITFSGGELGETIFSGQDLRTTTPFESHVRAAYEWYVGRCSTTRESWDPLTVLYGVLGLDGFTKLGVRSPFKYGNQWGYNSIVAANGSNAWVDDPRVTNQHWLELADGVANSSVSWLLNRFYEHDPISKSCPGQVATAVSLAKQEL

Radius of gyration: 20.18 Å; chains: 1; bounding box: 44×64×58 Å

pLDDT: mean 89.29, std 17.15, range [29.64, 98.88]